Protein AF-A0A8S3JNA8-F1 (afdb_monomer)

Structure (mmCIF, N/CA/C/O backbone):
data_AF-A0A8S3JNA8-F1
#
_entry.id   AF-A0A8S3JNA8-F1
#
loop_
_atom_site.group_PDB
_atom_site.id
_atom_site.type_symbol
_atom_site.label_atom_id
_atom_site.label_alt_id
_atom_site.label_comp_id
_atom_site.label_asym_id
_atom_site.label_entity_id
_atom_site.label_seq_id
_atom_site.pdbx_PDB_ins_code
_atom_site.Cartn_x
_atom_site.Cartn_y
_atom_site.Cartn_z
_atom_site.occupancy
_atom_site.B_iso_or_equiv
_atom_site.auth_seq_id
_atom_site.auth_comp_id
_atom_site.auth_asym_id
_atom_site.auth_atom_id
_atom_site.pdbx_PDB_model_num
ATOM 1 N N . MET A 1 1 ? 36.539 6.829 3.561 1.00 44.22 1 MET A N 1
ATOM 2 C CA . MET A 1 1 ? 35.978 6.347 2.277 1.00 44.22 1 MET A CA 1
ATOM 3 C C . MET A 1 1 ? 34.934 5.287 2.593 1.00 44.22 1 MET A C 1
ATOM 5 O O . MET A 1 1 ? 35.273 4.362 3.312 1.00 44.22 1 MET A O 1
ATOM 9 N N . ARG A 1 2 ? 33.677 5.430 2.146 1.00 50.19 2 ARG A N 1
ATOM 10 C CA . ARG A 1 2 ? 32.682 4.350 2.294 1.00 50.19 2 ARG A CA 1
ATOM 11 C C . ARG A 1 2 ? 32.969 3.287 1.238 1.00 50.19 2 ARG A C 1
ATOM 13 O O . ARG A 1 2 ? 33.133 3.635 0.068 1.00 50.19 2 ARG A O 1
ATOM 20 N N . GLU A 1 3 ? 33.057 2.029 1.648 1.00 61.91 3 GLU A N 1
ATOM 21 C CA . GLU A 1 3 ? 33.184 0.910 0.718 1.00 61.91 3 GLU A CA 1
ATOM 22 C C . GLU A 1 3 ? 31.995 0.924 -0.247 1.00 61.91 3 GLU A C 1
ATOM 24 O O . GLU A 1 3 ? 30.834 1.018 0.157 1.00 61.91 3 GLU A O 1
ATOM 29 N N . LYS A 1 4 ? 32.287 0.911 -1.549 1.00 64.62 4 LYS A N 1
ATOM 30 C CA . LYS A 1 4 ? 31.243 0.830 -2.569 1.00 64.62 4 LYS A CA 1
ATOM 31 C C . LYS A 1 4 ? 30.645 -0.569 -2.496 1.00 64.62 4 LYS A C 1
ATOM 33 O O . LYS A 1 4 ? 31.383 -1.548 -2.575 1.00 64.62 4 LYS A O 1
ATOM 38 N N . CYS A 1 5 ? 29.323 -0.649 -2.372 1.00 65.75 5 CYS A N 1
ATOM 39 C CA . CYS A 1 5 ? 28.598 -1.910 -2.462 1.00 65.75 5 CYS A CA 1
ATOM 40 C C . CYS A 1 5 ? 28.955 -2.586 -3.795 1.00 65.75 5 CYS A C 1
ATOM 42 O O . CYS A 1 5 ? 28.656 -2.052 -4.867 1.00 65.75 5 CYS A O 1
ATOM 44 N N . LYS A 1 6 ? 29.658 -3.719 -3.730 1.00 63.38 6 LYS A N 1
ATOM 45 C CA . LYS A 1 6 ? 29.953 -4.546 -4.899 1.00 63.38 6 LYS A CA 1
ATOM 46 C C . LYS A 1 6 ? 28.715 -5.402 -5.155 1.00 63.38 6 LYS A C 1
ATOM 48 O O . LYS A 1 6 ? 28.406 -6.278 -4.356 1.00 63.38 6 LYS A O 1
ATOM 53 N N . LEU A 1 7 ? 27.978 -5.126 -6.232 1.00 67.31 7 LEU A N 1
ATOM 54 C CA . LEU A 1 7 ? 26.924 -6.036 -6.680 1.00 67.31 7 LEU A CA 1
ATOM 55 C C . LEU A 1 7 ? 27.594 -7.269 -7.290 1.00 67.31 7 LEU A C 1
ATOM 57 O O . LEU A 1 7 ? 28.091 -7.205 -8.409 1.00 67.31 7 LEU A O 1
ATOM 61 N N . GLU A 1 8 ? 27.599 -8.383 -6.561 1.00 67.88 8 GLU A N 1
ATOM 62 C CA . GLU A 1 8 ? 28.192 -9.645 -7.030 1.00 67.88 8 GLU A CA 1
ATOM 63 C C . GLU A 1 8 ? 27.417 -10.277 -8.196 1.00 67.88 8 GLU A C 1
ATOM 65 O O . GLU A 1 8 ? 27.964 -11.104 -8.911 1.00 67.88 8 GLU A O 1
ATOM 70 N N . ASN A 1 9 ? 26.159 -9.876 -8.419 1.00 74.69 9 ASN A N 1
ATOM 71 C CA . ASN A 1 9 ? 25.309 -10.408 -9.482 1.00 74.69 9 ASN A CA 1
ATOM 72 C C . ASN A 1 9 ? 24.369 -9.320 -10.027 1.00 74.69 9 ASN A C 1
ATOM 74 O O . ASN A 1 9 ? 23.238 -9.188 -9.539 1.00 74.69 9 ASN A O 1
ATOM 78 N N . PRO A 1 10 ? 24.802 -8.509 -11.008 1.00 82.00 10 PRO A N 1
ATOM 79 C CA . PRO A 1 10 ? 23.931 -7.513 -11.608 1.00 82.00 10 PRO A CA 1
ATOM 80 C C . PRO A 1 10 ? 22.770 -8.206 -12.331 1.00 82.00 10 PRO A C 1
ATOM 82 O O . PRO A 1 10 ? 22.938 -9.177 -13.065 1.00 82.00 10 PRO A O 1
ATOM 85 N N . ARG A 1 11 ? 21.555 -7.711 -12.099 1.00 85.94 11 ARG A N 1
ATOM 86 C CA . ARG A 1 11 ? 20.327 -8.214 -12.725 1.00 85.94 11 ARG A CA 1
ATOM 87 C C . ARG A 1 11 ? 19.627 -7.085 -13.455 1.00 85.94 11 ARG A C 1
ATOM 89 O O . ARG A 1 11 ? 19.684 -5.929 -13.033 1.00 85.94 11 ARG A O 1
ATOM 96 N N . CYS A 1 12 ? 18.935 -7.421 -14.534 1.00 85.19 12 CYS A N 1
ATOM 97 C CA . CYS A 1 12 ? 18.107 -6.463 -15.247 1.00 85.19 12 CYS A CA 1
ATOM 98 C C . CYS A 1 12 ? 16.995 -5.943 -14.338 1.00 85.19 12 CYS A C 1
ATOM 100 O O . CYS A 1 12 ? 16.264 -6.717 -13.731 1.00 85.19 12 CYS A O 1
ATOM 102 N N . ARG A 1 13 ? 16.822 -4.622 -14.270 1.00 83.38 13 ARG A N 1
ATOM 103 C CA . ARG A 1 13 ? 15.803 -4.000 -13.412 1.00 83.38 13 ARG A CA 1
ATOM 104 C C . ARG A 1 13 ? 14.365 -4.347 -13.821 1.00 83.38 13 ARG A C 1
ATOM 106 O O . ARG A 1 13 ? 13.467 -4.231 -12.995 1.00 83.38 13 ARG A O 1
ATOM 113 N N . ILE A 1 14 ? 14.159 -4.735 -15.080 1.00 85.00 14 ILE A N 1
ATOM 114 C CA . ILE A 1 14 ? 12.839 -5.022 -15.653 1.00 85.00 14 ILE A CA 1
ATOM 115 C C . ILE A 1 14 ? 12.537 -6.517 -15.549 1.00 85.00 14 ILE A C 1
ATOM 117 O O . ILE A 1 14 ? 11.592 -6.898 -14.870 1.00 85.00 14 ILE A O 1
ATOM 121 N N . CYS A 1 15 ? 13.361 -7.364 -16.174 1.00 86.25 15 CYS A N 1
ATOM 122 C CA . CYS A 1 15 ? 13.106 -8.806 -16.249 1.00 86.25 15 CYS A CA 1
ATOM 123 C C . CYS A 1 15 ? 13.832 -9.642 -15.188 1.00 86.25 15 CYS A C 1
ATOM 125 O O . CYS A 1 15 ? 13.621 -10.848 -15.121 1.00 86.25 15 CYS A O 1
ATOM 127 N N . LEU A 1 16 ? 14.696 -9.031 -14.369 1.00 87.31 16 LEU A N 1
ATOM 128 C CA . LEU A 1 16 ? 15.486 -9.676 -13.306 1.00 87.31 16 LEU A CA 1
ATOM 129 C C . LEU A 1 16 ? 16.451 -10.779 -13.754 1.00 87.31 16 LEU A C 1
ATOM 131 O O . LEU A 1 16 ? 17.097 -11.397 -12.906 1.00 87.31 16 LEU A O 1
ATOM 135 N N . ASN A 1 17 ? 16.616 -10.987 -15.059 1.00 86.44 17 ASN A N 1
ATOM 136 C CA . ASN A 1 17 ? 17.626 -11.892 -15.594 1.00 86.44 17 ASN A CA 1
ATOM 137 C C . ASN A 1 17 ? 19.034 -11.380 -15.258 1.00 86.44 17 ASN A C 1
ATOM 139 O O . ASN A 1 17 ? 19.276 -10.169 -15.236 1.00 86.44 17 ASN A O 1
ATOM 143 N N . SER A 1 18 ? 19.962 -12.301 -15.001 1.00 85.44 18 SER A N 1
ATOM 144 C CA . SER A 1 18 ? 21.367 -11.981 -14.743 1.00 85.44 18 SER A CA 1
ATOM 145 C C . SER A 1 18 ? 22.000 -11.302 -15.953 1.00 85.44 18 SER A C 1
ATOM 147 O O . SER A 1 18 ? 21.864 -11.771 -17.086 1.00 85.44 18 SER A O 1
ATOM 149 N N . ILE A 1 19 ? 22.696 -10.200 -15.700 1.00 83.88 19 ILE A N 1
ATOM 150 C CA . ILE A 1 19 ? 23.524 -9.511 -16.680 1.00 83.88 19 ILE A CA 1
ATOM 151 C C . ILE A 1 19 ? 24.943 -10.020 -16.459 1.00 83.88 19 ILE A C 1
ATOM 153 O O . ILE A 1 19 ? 25.470 -9.917 -15.358 1.00 83.88 19 ILE A O 1
ATOM 157 N N . ASN A 1 20 ? 25.550 -10.580 -17.497 1.00 79.88 20 ASN A N 1
ATOM 158 C CA . ASN A 1 20 ? 26.951 -10.978 -17.469 1.00 79.88 20 ASN A CA 1
ATOM 159 C C . ASN A 1 20 ? 27.738 -10.035 -18.374 1.00 79.88 20 ASN A C 1
ATOM 161 O O . ASN A 1 20 ? 27.303 -9.763 -19.490 1.00 79.88 20 ASN A O 1
ATOM 165 N N . ASP A 1 21 ? 28.936 -9.628 -17.961 1.00 72.25 21 ASP A N 1
ATOM 166 C CA . ASP A 1 21 ? 29.795 -8.730 -18.754 1.00 72.25 21 ASP A CA 1
ATOM 167 C C . ASP A 1 21 ? 30.211 -9.322 -20.116 1.00 72.25 21 ASP A C 1
ATOM 169 O O . ASP A 1 21 ? 30.669 -8.612 -21.006 1.00 72.25 21 ASP A O 1
ATOM 173 N N . ARG A 1 22 ? 30.045 -10.640 -20.296 1.00 73.81 22 ARG A N 1
ATOM 174 C CA . ARG A 1 22 ? 30.406 -11.370 -21.521 1.00 73.81 22 ARG A CA 1
ATOM 175 C C . ARG A 1 22 ? 29.328 -11.357 -22.607 1.00 73.81 22 ARG A C 1
ATOM 177 O O . ARG A 1 22 ? 29.640 -11.702 -23.742 1.00 73.81 22 ARG A O 1
ATOM 184 N N . GLN A 1 23 ? 28.077 -11.028 -22.284 1.00 73.00 23 GLN A N 1
ATOM 185 C CA . GLN A 1 23 ? 26.966 -11.068 -23.241 1.00 73.00 23 GLN A CA 1
ATOM 186 C C . GLN A 1 23 ? 26.070 -9.844 -23.078 1.00 73.00 23 GLN A C 1
ATOM 188 O O . GLN A 1 23 ? 25.608 -9.537 -21.981 1.00 73.00 23 GLN A O 1
ATOM 193 N N . SER A 1 24 ? 25.784 -9.165 -24.190 1.00 77.94 24 SER A N 1
ATOM 194 C CA . SER A 1 24 ? 24.818 -8.070 -24.214 1.00 77.94 24 SER A CA 1
ATOM 195 C C . SER A 1 24 ? 23.452 -8.583 -23.761 1.00 77.94 24 SER A C 1
ATOM 197 O O . SER A 1 24 ? 22.879 -9.491 -24.361 1.00 77.94 24 SER A O 1
ATOM 199 N N . HIS A 1 25 ? 22.928 -8.007 -22.682 1.00 83.50 25 HIS A N 1
ATOM 200 C CA . HIS A 1 25 ? 21.621 -8.375 -22.162 1.00 83.50 25 HIS A CA 1
ATOM 201 C C . HIS A 1 25 ? 20.508 -7.853 -23.084 1.00 83.50 25 HIS A C 1
ATOM 203 O O . HIS A 1 25 ? 20.272 -6.647 -23.153 1.00 83.50 25 HIS A O 1
ATOM 209 N N . ALA A 1 26 ? 19.793 -8.760 -23.752 1.00 86.75 26 ALA A N 1
ATOM 210 C CA . ALA A 1 26 ? 18.534 -8.450 -24.422 1.00 86.75 26 ALA A CA 1
ATOM 211 C C . ALA A 1 26 ? 17.379 -8.574 -23.414 1.00 86.75 26 ALA A C 1
ATOM 213 O O . ALA A 1 26 ? 17.049 -9.669 -22.956 1.00 86.75 26 ALA A O 1
ATOM 214 N N . CYS A 1 27 ? 16.782 -7.442 -23.037 1.00 85.38 27 CYS A N 1
ATOM 215 C CA . CYS A 1 27 ? 15.655 -7.423 -22.110 1.00 85.38 27 CYS A CA 1
ATOM 216 C C . CYS A 1 27 ? 14.400 -7.979 -22.793 1.00 85.38 27 CYS A C 1
ATOM 218 O O . CYS A 1 27 ? 13.998 -7.489 -23.843 1.00 85.38 27 CYS A O 1
ATOM 220 N N . SER A 1 28 ? 13.742 -8.954 -22.164 1.00 84.44 28 SER A N 1
ATOM 221 C CA . SER A 1 28 ? 12.461 -9.495 -22.641 1.00 84.44 28 SER A CA 1
ATOM 222 C C . SER A 1 28 ? 11.284 -8.530 -22.465 1.00 84.44 28 SER A C 1
ATOM 224 O O . SER A 1 28 ? 10.183 -8.841 -22.895 1.00 84.44 28 SER A O 1
ATOM 226 N N . ASN A 1 29 ? 11.490 -7.394 -21.786 1.00 86.00 29 ASN A N 1
ATOM 227 C CA . ASN A 1 29 ? 10.469 -6.421 -21.371 1.00 86.00 29 ASN A CA 1
ATOM 228 C C . ASN A 1 29 ? 9.325 -6.988 -20.511 1.00 86.00 29 ASN A C 1
ATOM 230 O O . ASN A 1 29 ? 8.423 -6.247 -20.129 1.00 86.00 29 ASN A O 1
ATOM 234 N N . ASN A 1 30 ? 9.409 -8.256 -20.110 1.00 88.06 30 ASN A N 1
ATOM 235 C CA . ASN A 1 30 ? 8.507 -8.854 -19.136 1.00 88.06 30 ASN A CA 1
ATOM 236 C C . ASN A 1 30 ? 8.901 -8.368 -17.742 1.00 88.06 30 ASN A C 1
ATOM 238 O O . ASN A 1 30 ? 9.973 -8.708 -17.237 1.00 88.06 30 ASN A O 1
ATOM 242 N N . ILE A 1 31 ? 8.050 -7.536 -17.145 1.00 87.88 31 ILE A N 1
ATOM 243 C CA . ILE A 1 31 ? 8.273 -6.973 -15.815 1.00 87.88 31 ILE A CA 1
ATOM 244 C C . ILE A 1 31 ? 8.183 -8.091 -14.782 1.00 87.88 31 ILE A C 1
ATOM 246 O O . ILE A 1 31 ? 7.175 -8.790 -14.710 1.00 87.88 31 ILE A O 1
ATOM 250 N N . ARG A 1 32 ? 9.212 -8.209 -13.942 1.00 89.38 32 ARG A N 1
ATOM 251 C CA . ARG A 1 32 ? 9.228 -9.141 -12.816 1.00 89.38 32 ARG A CA 1
ATOM 252 C C . ARG A 1 32 ? 9.513 -8.427 -11.504 1.00 89.38 32 ARG A C 1
ATOM 254 O O . ARG A 1 32 ? 10.303 -7.484 -11.434 1.00 89.38 32 ARG A O 1
ATOM 261 N N . CYS A 1 33 ? 8.885 -8.906 -10.441 1.00 88.50 33 CYS A N 1
ATOM 262 C CA . CYS A 1 33 ? 9.032 -8.353 -9.107 1.00 88.50 33 CYS A CA 1
ATOM 263 C C . CYS A 1 33 ? 10.343 -8.789 -8.456 1.00 88.50 33 CYS A C 1
ATOM 265 O O . CYS A 1 33 ? 10.616 -9.978 -8.318 1.00 88.50 33 CYS A O 1
ATOM 267 N N . ALA A 1 34 ? 11.138 -7.835 -7.980 1.00 87.00 34 ALA A N 1
ATOM 268 C CA . ALA A 1 34 ? 12.426 -8.108 -7.348 1.00 87.00 34 ALA A CA 1
ATOM 269 C C . ALA A 1 34 ? 12.305 -8.859 -6.011 1.00 87.00 34 ALA A C 1
ATOM 271 O O . ALA A 1 34 ? 13.264 -9.514 -5.610 1.00 87.00 34 ALA A O 1
ATOM 272 N N . GLN A 1 35 ? 11.157 -8.776 -5.320 1.00 86.38 35 GLN A N 1
ATOM 273 C CA . GLN A 1 35 ? 10.961 -9.458 -4.033 1.00 86.38 35 GLN A CA 1
ATOM 274 C C . GLN A 1 35 ? 10.401 -10.881 -4.172 1.00 86.38 35 GLN A C 1
ATOM 276 O O . GLN A 1 35 ? 10.787 -11.755 -3.396 1.00 86.38 35 GLN A O 1
ATOM 281 N N . CYS A 1 36 ? 9.477 -11.118 -5.112 1.00 87.06 36 CYS A N 1
ATOM 282 C CA . CYS A 1 36 ? 8.787 -12.410 -5.249 1.00 87.06 36 CYS A CA 1
ATOM 283 C C . CYS A 1 36 ? 8.997 -13.112 -6.602 1.00 87.06 36 CYS A C 1
ATOM 285 O O . CYS A 1 36 ? 8.626 -14.271 -6.738 1.00 87.06 36 CYS A O 1
ATOM 287 N N . GLY A 1 37 ? 9.581 -12.445 -7.602 1.00 86.19 37 GLY A N 1
ATOM 288 C CA . GLY A 1 37 ? 9.803 -12.995 -8.944 1.00 86.19 37 GLY A CA 1
ATOM 289 C C . GLY A 1 37 ? 8.556 -13.095 -9.832 1.00 86.19 37 GLY A C 1
ATOM 290 O O . GLY A 1 37 ? 8.678 -13.573 -10.963 1.00 86.19 37 GLY A O 1
ATOM 291 N N . GLY A 1 38 ? 7.388 -12.662 -9.344 1.00 87.62 38 GLY A N 1
ATOM 292 C CA . GLY A 1 38 ? 6.117 -12.687 -10.076 1.00 87.62 38 GLY A CA 1
ATOM 293 C C . GLY A 1 38 ? 6.014 -11.624 -11.171 1.00 87.62 38 GLY A C 1
ATOM 294 O O . GLY A 1 38 ? 6.798 -10.673 -11.194 1.00 87.62 38 GLY A O 1
ATOM 295 N N . ASP A 1 39 ? 5.022 -11.774 -12.049 1.00 89.56 39 ASP A N 1
ATOM 296 C CA . ASP A 1 39 ? 4.809 -10.939 -13.242 1.00 89.56 39 ASP A CA 1
ATOM 297 C C . ASP A 1 39 ? 4.085 -9.625 -12.911 1.00 89.56 39 ASP A C 1
ATOM 299 O O . ASP A 1 39 ? 3.000 -9.310 -13.399 1.00 89.56 39 ASP A O 1
ATOM 303 N N . HIS A 1 40 ? 4.675 -8.850 -12.007 1.00 88.19 40 HIS A N 1
ATOM 304 C CA . HIS A 1 40 ? 4.201 -7.522 -11.645 1.00 88.19 40 HIS A CA 1
ATOM 305 C C . HIS A 1 40 ? 5.366 -6.635 -11.206 1.00 88.19 40 HIS A C 1
ATOM 307 O O . HIS A 1 40 ? 6.455 -7.093 -10.859 1.00 88.19 40 HIS A O 1
ATOM 313 N N . HIS A 1 41 ? 5.130 -5.326 -11.159 1.00 85.44 41 HIS A N 1
ATOM 314 C CA . HIS A 1 41 ? 6.132 -4.374 -10.691 1.00 85.44 41 HIS A CA 1
ATOM 315 C C . HIS A 1 41 ? 6.492 -4.606 -9.206 1.00 85.44 41 HIS A C 1
ATOM 317 O O . HIS A 1 41 ? 5.627 -4.929 -8.389 1.00 85.44 41 HIS A O 1
ATOM 323 N N . SER A 1 42 ? 7.753 -4.375 -8.824 1.00 82.38 42 SER A N 1
ATOM 324 C CA . SER A 1 42 ? 8.278 -4.561 -7.450 1.00 82.38 42 SER A CA 1
ATOM 325 C C . SER A 1 42 ? 7.667 -3.641 -6.386 1.00 82.38 42 SER A C 1
ATOM 327 O O . SER A 1 42 ? 7.948 -3.773 -5.201 1.00 82.38 42 SER A O 1
ATOM 329 N N . LEU A 1 43 ? 6.865 -2.664 -6.801 1.00 81.44 43 LEU A N 1
ATOM 330 C CA . LEU A 1 43 ? 6.128 -1.764 -5.906 1.00 81.44 43 LEU A CA 1
ATOM 331 C C . LEU A 1 43 ? 4.609 -1.952 -6.013 1.00 81.44 43 LEU A C 1
ATOM 333 O O . LEU A 1 43 ? 3.859 -1.179 -5.415 1.00 81.44 43 LEU A O 1
ATOM 337 N N . SER A 1 44 ? 4.170 -2.944 -6.794 1.00 85.56 44 SER A N 1
ATOM 338 C CA . SER A 1 44 ? 2.759 -3.250 -7.000 1.00 85.56 44 SER A CA 1
ATOM 339 C C . SER A 1 44 ? 2.106 -3.729 -5.706 1.00 85.56 44 SER A C 1
ATOM 341 O O . SER A 1 44 ? 2.708 -4.481 -4.939 1.00 85.56 44 SER A O 1
ATOM 343 N N . ASN A 1 45 ? 0.843 -3.350 -5.515 1.00 83.69 45 ASN A N 1
ATOM 344 C CA . ASN A 1 45 ? -0.005 -3.865 -4.437 1.00 83.69 45 ASN A CA 1
ATOM 345 C C . ASN A 1 45 ? -0.422 -5.328 -4.665 1.00 83.69 45 ASN A C 1
ATOM 347 O O . ASN A 1 45 ? -0.973 -5.946 -3.766 1.00 83.69 45 ASN A O 1
ATOM 351 N N . LEU A 1 46 ? -0.146 -5.881 -5.852 1.00 83.94 46 LEU A N 1
ATOM 352 C CA . LEU A 1 46 ? -0.334 -7.301 -6.159 1.00 83.94 46 LEU A CA 1
ATOM 353 C C . LEU A 1 46 ? 0.776 -8.182 -5.560 1.00 83.94 46 LEU A C 1
ATOM 355 O O . LEU A 1 46 ? 0.635 -9.397 -5.505 1.00 83.94 46 LEU A O 1
ATOM 359 N N . CYS A 1 47 ? 1.889 -7.583 -5.120 1.00 88.81 47 CYS A N 1
ATOM 360 C CA . CYS A 1 47 ? 2.977 -8.315 -4.486 1.00 88.81 47 CYS A CA 1
ATOM 361 C C . CYS A 1 47 ? 2.662 -8.567 -3.012 1.00 88.81 47 CYS A C 1
ATOM 363 O O . CYS A 1 47 ? 2.804 -7.656 -2.192 1.00 88.81 47 CYS A O 1
ATOM 365 N N . GLU A 1 48 ? 2.331 -9.803 -2.654 1.00 89.00 48 GLU A N 1
ATOM 366 C CA . GLU A 1 48 ? 2.057 -10.186 -1.263 1.00 89.00 48 GLU A CA 1
ATOM 367 C C . GLU A 1 48 ? 3.209 -9.806 -0.317 1.00 89.00 48 GLU A C 1
ATOM 369 O O . GLU A 1 48 ? 2.979 -9.189 0.719 1.00 89.00 48 GLU A O 1
ATOM 374 N N . LYS A 1 49 ? 4.468 -10.014 -0.737 1.00 87.69 49 LYS A N 1
ATOM 375 C CA . LYS A 1 49 ? 5.646 -9.618 0.057 1.00 87.69 49 LYS A CA 1
ATOM 376 C C . LYS A 1 49 ? 5.741 -8.113 0.311 1.00 87.69 49 LYS A C 1
ATOM 378 O O . LYS A 1 49 ? 6.218 -7.696 1.362 1.00 87.69 49 LYS A O 1
ATOM 383 N N . VAL A 1 50 ? 5.326 -7.277 -0.644 1.00 86.38 50 VAL A N 1
ATOM 384 C CA . VAL A 1 50 ? 5.328 -5.811 -0.466 1.00 86.38 50 VAL A CA 1
ATOM 385 C C . VAL A 1 50 ? 4.200 -5.391 0.457 1.00 86.38 50 VAL A C 1
ATOM 387 O O . VAL A 1 50 ? 4.399 -4.507 1.288 1.00 86.38 50 VAL A O 1
ATOM 390 N N . VAL A 1 51 ? 3.026 -6.003 0.306 1.00 87.94 51 VAL A N 1
ATOM 391 C CA . VAL A 1 51 ? 1.870 -5.744 1.168 1.00 87.94 51 VAL A CA 1
ATOM 392 C C . VAL A 1 51 ? 2.211 -6.099 2.612 1.00 87.94 51 VAL A C 1
ATOM 394 O O . VAL A 1 51 ? 2.044 -5.262 3.501 1.00 87.94 51 VAL A O 1
ATOM 397 N N . GLU A 1 52 ? 2.780 -7.283 2.831 1.00 90.38 52 GLU A N 1
ATOM 398 C CA . GLU A 1 52 ? 3.227 -7.738 4.143 1.00 90.38 52 GLU A CA 1
ATOM 399 C C . GLU A 1 52 ? 4.280 -6.791 4.732 1.00 90.38 52 GLU A C 1
ATOM 401 O O . GLU A 1 52 ? 4.104 -6.282 5.840 1.00 90.38 52 GLU A O 1
ATOM 406 N N . TYR A 1 53 ? 5.329 -6.469 3.967 1.00 89.38 53 TYR A N 1
ATOM 407 C CA . TYR A 1 53 ? 6.377 -5.551 4.414 1.00 89.38 53 TYR A CA 1
ATOM 408 C C . TYR A 1 53 ? 5.822 -4.173 4.801 1.00 89.38 53 TYR A C 1
ATOM 410 O O . TYR A 1 53 ? 6.193 -3.619 5.835 1.00 89.38 53 TYR A O 1
ATOM 418 N N . ARG A 1 54 ? 4.900 -3.614 4.006 1.00 89.19 54 ARG A N 1
ATOM 419 C CA . ARG A 1 54 ? 4.258 -2.325 4.314 1.00 89.19 54 ARG A CA 1
ATOM 420 C C . ARG A 1 54 ? 3.415 -2.397 5.583 1.00 89.19 54 ARG A C 1
ATOM 422 O O . ARG A 1 54 ? 3.435 -1.447 6.363 1.00 89.19 54 ARG A O 1
ATOM 429 N N . SER A 1 55 ? 2.702 -3.501 5.793 1.00 91.44 55 SER A N 1
ATOM 430 C CA . SER A 1 55 ? 1.914 -3.725 7.007 1.00 91.44 55 SER A CA 1
ATOM 431 C C . SER A 1 55 ? 2.808 -3.793 8.248 1.00 91.44 55 SER A C 1
ATOM 433 O O . SER A 1 55 ? 2.580 -3.071 9.219 1.00 91.44 55 SER A O 1
ATOM 435 N N . GLN A 1 56 ? 3.884 -4.582 8.186 1.00 92.62 56 GLN A N 1
ATOM 436 C CA . GLN A 1 56 ? 4.853 -4.699 9.278 1.00 92.62 56 GLN A CA 1
ATOM 437 C C . GLN A 1 56 ? 5.537 -3.360 9.573 1.00 92.62 56 GLN A C 1
ATOM 439 O O . GLN A 1 56 ? 5.630 -2.954 10.731 1.00 92.62 56 GLN A O 1
ATOM 444 N N . LEU A 1 57 ? 5.963 -2.634 8.535 1.00 91.44 57 LEU A N 1
ATOM 445 C CA . LEU A 1 57 ? 6.567 -1.313 8.691 1.00 91.44 57 LEU A CA 1
ATOM 446 C C . LEU A 1 57 ? 5.595 -0.337 9.359 1.00 91.44 57 LEU A C 1
ATOM 448 O O . LEU A 1 57 ? 5.982 0.382 10.277 1.00 91.44 57 LEU A O 1
ATOM 452 N N . LYS A 1 58 ? 4.327 -0.335 8.936 1.00 92.38 58 LYS A N 1
ATOM 453 C CA . LYS A 1 58 ? 3.291 0.495 9.553 1.00 92.38 58 LYS A CA 1
ATOM 454 C C . LYS A 1 58 ? 3.135 0.171 11.038 1.00 92.38 58 LYS A C 1
ATOM 456 O O . LYS A 1 58 ? 3.171 1.086 11.853 1.00 92.38 58 LYS A O 1
ATOM 461 N N . GLN A 1 59 ? 3.037 -1.108 11.392 1.00 93.38 59 GLN A N 1
ATOM 462 C CA . GLN A 1 59 ? 2.923 -1.535 12.786 1.00 93.38 59 GLN A CA 1
ATOM 463 C C . GLN A 1 59 ? 4.143 -1.116 13.619 1.00 93.38 59 GLN A C 1
ATOM 465 O O . GLN A 1 59 ? 3.993 -0.646 14.745 1.00 93.38 59 GLN A O 1
ATOM 470 N N . GLN A 1 60 ? 5.354 -1.239 13.070 1.00 91.25 60 GLN A N 1
ATOM 471 C CA . GLN A 1 60 ? 6.579 -0.805 13.745 1.00 91.25 60 GLN A CA 1
ATOM 472 C C . GLN A 1 60 ? 6.614 0.709 13.965 1.00 91.25 60 GLN A C 1
ATOM 474 O O . GLN A 1 60 ? 6.999 1.154 15.045 1.00 91.25 60 GLN A O 1
ATOM 479 N N . VAL A 1 61 ? 6.194 1.495 12.971 1.00 91.25 61 VAL A N 1
ATOM 480 C CA . VAL A 1 61 ? 6.107 2.956 13.084 1.00 91.25 61 VAL A CA 1
ATOM 481 C C . VAL A 1 61 ? 5.061 3.355 14.122 1.00 91.25 61 VAL A C 1
ATOM 483 O O . VAL A 1 61 ? 5.362 4.167 14.994 1.00 91.25 61 VAL A O 1
ATOM 486 N N . ASP A 1 62 ? 3.870 2.760 14.077 1.00 89.44 62 ASP A N 1
ATOM 487 C CA . ASP A 1 62 ? 2.787 3.058 15.019 1.00 89.44 62 ASP A CA 1
ATOM 488 C C . ASP A 1 62 ? 3.204 2.695 16.461 1.00 89.44 62 ASP A C 1
ATOM 490 O O . ASP A 1 62 ? 3.040 3.499 17.380 1.00 89.44 62 ASP A O 1
ATOM 494 N N . ASN A 1 63 ? 3.869 1.550 16.657 1.00 90.00 63 ASN A N 1
ATOM 495 C CA . ASN A 1 63 ? 4.441 1.162 17.951 1.00 90.00 63 ASN A CA 1
ATOM 496 C C . ASN A 1 63 ? 5.556 2.112 18.412 1.00 90.00 63 ASN A C 1
ATOM 498 O O . ASN A 1 63 ? 5.649 2.445 19.594 1.00 90.00 63 ASN A O 1
ATOM 502 N N . ALA A 1 64 ? 6.425 2.555 17.506 1.00 88.88 64 ALA A N 1
ATOM 503 C CA . ALA A 1 64 ? 7.496 3.491 17.830 1.00 88.88 64 ALA A CA 1
ATOM 504 C C . ALA A 1 64 ? 6.959 4.884 18.201 1.00 88.88 64 ALA A C 1
ATOM 506 O O . ALA A 1 64 ? 7.537 5.537 19.069 1.00 88.88 64 ALA A O 1
ATOM 507 N N . LEU A 1 65 ? 5.844 5.315 17.604 1.00 89.06 65 LEU A N 1
ATOM 508 C CA . LEU A 1 65 ? 5.128 6.528 18.005 1.00 89.06 65 LEU A CA 1
ATOM 509 C C . LEU A 1 65 ? 4.474 6.357 19.384 1.00 89.06 65 LEU A C 1
ATOM 511 O O . LEU A 1 65 ? 4.644 7.216 20.244 1.00 89.06 65 LEU A O 1
ATOM 515 N N . ALA A 1 66 ? 3.792 5.231 19.625 1.00 87.50 66 ALA A N 1
ATOM 516 C CA . ALA A 1 66 ? 3.137 4.946 20.9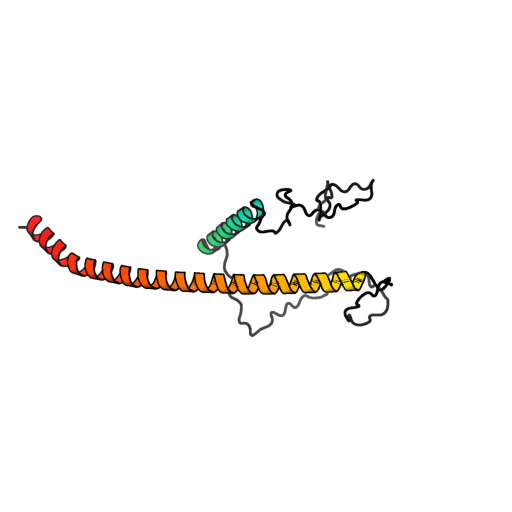06 1.00 87.50 66 ALA A CA 1
ATOM 517 C C . ALA A 1 66 ? 4.130 4.817 22.075 1.00 87.50 66 ALA A C 1
ATOM 519 O O . ALA A 1 66 ? 3.845 5.239 23.191 1.00 87.50 66 ALA A O 1
ATOM 520 N N . THR A 1 67 ? 5.316 4.262 21.819 1.00 86.94 67 THR A N 1
ATOM 521 C CA . THR A 1 67 ? 6.389 4.106 22.819 1.00 86.94 67 THR A CA 1
ATOM 522 C C . THR A 1 67 ? 7.264 5.349 22.973 1.00 86.94 67 THR A C 1
ATOM 524 O O . THR A 1 67 ? 8.222 5.326 23.743 1.00 86.94 67 THR A O 1
ATOM 527 N N . GLY A 1 68 ? 6.987 6.422 22.223 1.00 80.50 68 GLY A N 1
ATOM 528 C CA . GLY A 1 68 ? 7.778 7.651 22.254 1.00 80.50 68 GLY A CA 1
ATOM 529 C C . GLY A 1 68 ? 9.193 7.512 21.678 1.00 80.50 68 GLY A C 1
ATOM 530 O O . GLY A 1 68 ? 9.993 8.429 21.817 1.00 80.50 68 GLY A O 1
ATOM 531 N N . LYS A 1 69 ? 9.531 6.401 21.011 1.00 82.62 69 LYS A N 1
ATOM 532 C CA . LYS A 1 69 ? 10.822 6.246 20.310 1.00 82.62 69 LYS A CA 1
ATOM 533 C C . LYS A 1 69 ? 10.907 7.110 19.055 1.00 82.62 69 LYS A C 1
ATOM 535 O O . LYS A 1 69 ? 11.989 7.550 18.680 1.00 82.62 69 LYS A O 1
ATOM 540 N N . LEU A 1 70 ? 9.772 7.319 18.391 1.00 79.94 70 LEU A N 1
ATOM 541 C CA . LEU A 1 70 ? 9.616 8.274 17.304 1.00 79.94 70 LEU A CA 1
ATOM 542 C C . LEU A 1 70 ? 8.740 9.421 17.790 1.00 79.94 70 LEU A C 1
ATOM 544 O O . LEU A 1 70 ? 7.719 9.214 18.442 1.00 79.94 70 LEU A O 1
ATOM 548 N N . HIS A 1 71 ? 9.132 10.642 17.458 1.00 77.25 71 HIS A N 1
ATOM 549 C CA . HIS A 1 71 ? 8.305 11.822 17.653 1.00 77.25 71 HIS A CA 1
ATOM 550 C C . HIS A 1 71 ? 7.914 12.343 16.281 1.00 77.25 71 HIS A C 1
ATOM 552 O O . HIS A 1 71 ? 8.749 12.444 15.378 1.00 77.25 71 HIS A O 1
ATOM 558 N N . ARG A 1 72 ? 6.628 12.655 16.106 1.00 71.06 72 ARG A N 1
ATOM 559 C CA . ARG A 1 72 ? 6.207 13.416 14.935 1.00 71.06 72 ARG A CA 1
ATOM 560 C C . ARG A 1 72 ? 6.859 14.782 15.056 1.00 71.06 72 ARG A C 1
ATOM 562 O O . ARG A 1 72 ? 6.583 15.510 16.001 1.00 71.06 72 ARG A O 1
ATOM 569 N N . VAL A 1 73 ? 7.722 15.112 14.104 1.00 75.38 73 VAL A N 1
ATOM 570 C CA . VAL A 1 73 ? 8.136 16.497 13.913 1.00 75.38 73 VAL A CA 1
ATOM 571 C C . VAL A 1 73 ? 6.861 17.235 13.536 1.00 75.38 73 VAL A C 1
ATOM 573 O O . VAL A 1 73 ? 6.306 16.995 12.460 1.00 75.38 73 VAL A O 1
ATOM 576 N N . GLU A 1 74 ? 6.333 18.046 14.452 1.00 65.62 74 GLU A N 1
ATOM 577 C CA . GLU A 1 74 ? 5.258 18.953 14.085 1.00 65.62 74 GLU A CA 1
ATOM 578 C C . GLU A 1 74 ? 5.759 19.793 12.914 1.00 65.62 74 GLU A C 1
ATOM 580 O O . GLU A 1 74 ? 6.911 20.243 12.942 1.00 65.62 74 GLU A O 1
ATOM 585 N N . PRO A 1 75 ? 4.955 19.964 11.852 1.00 61.62 75 PRO A N 1
ATOM 586 C CA . PRO A 1 75 ? 5.340 20.847 10.772 1.00 61.62 75 PRO A CA 1
ATOM 587 C C . PRO A 1 75 ? 5.565 22.226 11.387 1.00 61.62 75 PRO A C 1
ATOM 589 O O . PRO A 1 75 ? 4.605 22.905 11.751 1.00 61.62 75 PRO A O 1
ATOM 592 N N . GLN A 1 76 ? 6.836 22.615 11.539 1.00 57.59 76 GLN A N 1
ATOM 593 C CA . GLN A 1 76 ? 7.186 23.967 11.933 1.00 57.59 76 GLN A CA 1
ATOM 594 C C . GLN A 1 76 ? 6.432 24.895 10.991 1.00 57.59 76 GLN A C 1
ATOM 596 O O . GLN A 1 76 ? 6.465 24.716 9.773 1.00 57.59 76 GLN A O 1
ATOM 601 N N . ASN A 1 77 ? 5.669 25.790 11.612 1.00 50.03 77 ASN A N 1
ATOM 602 C CA . ASN A 1 77 ? 4.886 26.868 11.037 1.00 50.03 77 ASN A CA 1
ATOM 603 C C . ASN A 1 77 ? 5.197 27.101 9.544 1.00 50.03 77 ASN A C 1
ATOM 605 O O . ASN A 1 77 ? 6.303 27.523 9.204 1.00 50.03 77 ASN A O 1
ATOM 609 N N . ARG A 1 78 ? 4.223 26.841 8.655 1.00 54.69 78 ARG A N 1
ATOM 610 C CA . ARG A 1 78 ? 4.322 26.939 7.176 1.00 54.69 78 ARG A CA 1
ATOM 611 C C . ARG A 1 78 ? 4.756 28.321 6.639 1.00 54.69 78 ARG A C 1
ATOM 613 O O . ARG A 1 78 ? 4.777 28.522 5.430 1.00 54.69 78 ARG A O 1
ATOM 620 N N . ASN A 1 79 ? 5.107 29.257 7.516 1.00 55.84 79 ASN A N 1
ATOM 621 C CA . ASN A 1 79 ? 5.452 30.637 7.209 1.00 55.84 79 ASN A CA 1
ATOM 622 C C . ASN A 1 79 ? 6.960 30.920 7.174 1.00 55.84 79 ASN A C 1
ATOM 624 O O . ASN A 1 79 ? 7.339 32.041 6.841 1.00 55.84 79 ASN A O 1
ATOM 628 N N . HIS A 1 80 ? 7.827 29.940 7.451 1.00 51.06 80 HIS A N 1
ATOM 629 C CA . HIS A 1 80 ? 9.263 30.109 7.233 1.00 51.06 80 HIS A CA 1
ATOM 630 C C . HIS A 1 80 ? 9.819 29.002 6.334 1.00 51.06 80 HIS A C 1
ATOM 632 O O . HIS A 1 80 ? 9.788 27.833 6.721 1.00 51.06 80 HIS A O 1
ATOM 638 N N . PRO A 1 81 ? 10.341 29.327 5.134 1.00 52.38 81 PRO A N 1
ATOM 639 C CA . PRO A 1 81 ? 11.177 28.379 4.419 1.00 52.38 81 PRO A CA 1
ATOM 640 C C . PRO A 1 81 ? 12.371 28.060 5.319 1.00 52.38 81 PRO A C 1
ATOM 642 O O . PRO A 1 81 ? 13.102 28.962 5.724 1.00 52.38 81 PRO A O 1
ATOM 645 N N . VAL A 1 82 ? 12.550 26.782 5.656 1.00 52.00 82 VAL A N 1
ATOM 646 C CA . VAL A 1 82 ? 13.761 26.307 6.326 1.00 52.00 82 VAL A CA 1
ATOM 647 C C . VAL A 1 82 ? 14.927 26.621 5.392 1.00 52.00 82 VAL A C 1
ATOM 649 O O . VAL A 1 82 ? 15.128 25.949 4.379 1.00 52.00 82 VAL A O 1
ATOM 652 N N . GLN A 1 83 ? 15.657 27.696 5.683 1.00 48.56 83 GLN A N 1
ATOM 653 C CA . GLN A 1 83 ? 16.876 28.030 4.966 1.00 48.56 83 GLN A CA 1
ATOM 654 C C . GLN A 1 83 ? 17.967 27.078 5.445 1.00 48.56 83 GLN A C 1
ATOM 656 O O . GLN A 1 83 ? 18.622 27.308 6.457 1.00 48.56 83 GLN A O 1
ATOM 661 N N . PHE A 1 84 ? 18.158 25.984 4.714 1.00 51.41 84 PHE A N 1
ATOM 662 C CA . PHE A 1 84 ? 19.390 25.216 4.803 1.00 51.41 84 PHE A CA 1
ATOM 663 C C . PHE A 1 84 ? 20.495 26.038 4.132 1.00 51.41 84 PHE A C 1
ATOM 665 O O . PHE A 1 84 ? 20.699 25.952 2.922 1.00 51.41 84 PHE A O 1
ATOM 672 N N . THR A 1 85 ? 21.201 26.870 4.897 1.00 56.69 85 THR A N 1
ATOM 673 C CA . THR A 1 85 ? 22.483 27.425 4.453 1.00 56.69 85 THR A CA 1
ATOM 674 C C . THR A 1 85 ? 23.528 26.322 4.576 1.00 56.69 85 THR A C 1
ATOM 676 O O . THR A 1 85 ? 24.154 26.170 5.621 1.00 56.69 85 THR A O 1
ATOM 679 N N . MET A 1 86 ? 23.669 25.497 3.539 1.00 51.84 86 MET A N 1
ATOM 680 C CA . MET A 1 86 ? 24.841 24.631 3.413 1.00 51.84 86 MET A CA 1
ATOM 681 C C . MET A 1 86 ? 25.974 25.446 2.797 1.00 51.84 86 MET A C 1
ATOM 683 O O . MET A 1 86 ? 25.812 26.035 1.726 1.00 51.84 86 MET A O 1
ATOM 687 N N . ASP A 1 87 ? 27.111 25.497 3.485 1.00 55.69 87 ASP A N 1
ATOM 688 C CA . ASP A 1 87 ? 28.301 26.187 3.008 1.00 55.69 87 ASP A CA 1
ATOM 689 C C . ASP A 1 87 ? 28.891 25.396 1.828 1.00 55.69 87 ASP A C 1
A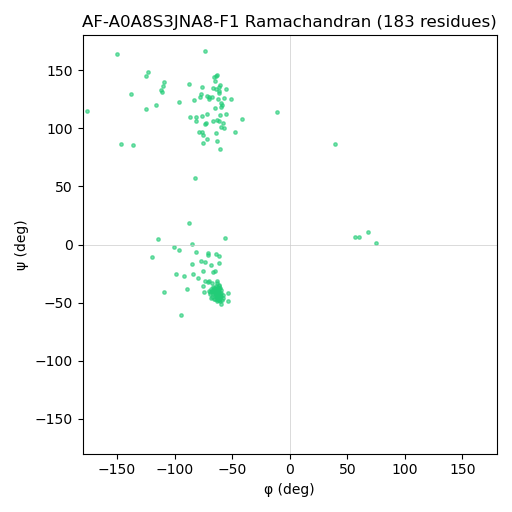TOM 691 O O . ASP A 1 87 ? 29.174 24.200 1.932 1.00 55.69 87 ASP A O 1
ATOM 695 N N . ALA A 1 88 ? 29.089 26.047 0.679 1.00 59.31 88 ALA A N 1
ATOM 696 C CA . ALA A 1 88 ? 29.510 25.388 -0.567 1.00 59.31 88 ALA A CA 1
ATOM 697 C C . ALA A 1 88 ? 30.882 24.682 -0.473 1.00 59.31 88 ALA A C 1
ATOM 699 O O . ALA A 1 88 ? 31.263 23.936 -1.374 1.00 59.31 88 ALA A O 1
ATOM 700 N N . LYS A 1 89 ? 31.624 24.905 0.620 1.00 61.78 89 LYS A N 1
ATOM 701 C CA . LYS A 1 89 ? 32.914 24.270 0.922 1.00 61.78 89 LYS A CA 1
ATOM 702 C C . LYS A 1 89 ? 32.800 22.806 1.354 1.00 61.78 89 LYS A C 1
ATOM 704 O O . LYS A 1 89 ? 33.814 22.113 1.350 1.00 61.78 89 LYS A O 1
ATOM 709 N N . GLU A 1 90 ? 31.611 22.325 1.715 1.00 62.03 90 GLU A N 1
ATOM 710 C CA . GLU A 1 90 ? 31.416 20.940 2.174 1.00 62.03 90 GLU A CA 1
ATOM 711 C C . GLU A 1 90 ? 31.301 19.917 1.030 1.00 62.03 90 GLU A C 1
ATOM 713 O O . GLU A 1 90 ? 31.305 18.709 1.276 1.00 62.03 90 GLU A O 1
ATOM 718 N N . PHE A 1 91 ? 31.252 20.371 -0.228 1.00 58.84 91 PHE A N 1
ATOM 719 C CA . PHE A 1 91 ? 31.182 19.495 -1.396 1.00 58.84 91 PHE A CA 1
ATOM 720 C C . PHE A 1 91 ? 32.482 19.536 -2.212 1.00 58.84 91 PHE A C 1
ATOM 722 O O . PHE A 1 91 ? 32.962 20.618 -2.554 1.00 58.84 91 PHE A O 1
ATOM 729 N N . PRO A 1 92 ? 33.056 18.374 -2.580 1.00 60.28 92 PRO A N 1
ATOM 730 C CA . PRO A 1 92 ? 34.170 18.343 -3.517 1.00 60.28 92 PRO A CA 1
ATOM 731 C C . PRO A 1 92 ? 33.721 18.935 -4.867 1.00 60.28 92 PRO A C 1
ATOM 733 O O . PRO A 1 92 ? 32.629 18.601 -5.339 1.00 60.28 92 PRO A O 1
ATOM 736 N N . PRO A 1 93 ? 34.531 19.802 -5.501 1.00 63.53 93 PRO A N 1
ATOM 737 C CA . PRO A 1 93 ? 34.151 20.458 -6.744 1.00 63.53 93 PRO A CA 1
ATOM 738 C C . PRO A 1 93 ? 33.932 19.416 -7.843 1.00 63.53 93 PRO A C 1
ATOM 740 O O . PRO A 1 93 ? 34.801 18.591 -8.130 1.00 63.53 93 PRO A O 1
ATOM 743 N N . LEU A 1 94 ? 32.749 19.453 -8.458 1.00 55.41 94 LEU A N 1
ATOM 744 C CA . LEU A 1 94 ? 32.449 18.649 -9.637 1.00 55.41 94 LEU A CA 1
ATOM 745 C C . LEU A 1 94 ? 33.345 19.110 -10.800 1.00 55.41 94 LEU A C 1
ATOM 747 O O . LEU A 1 94 ? 33.571 20.314 -10.951 1.00 55.41 94 LEU A O 1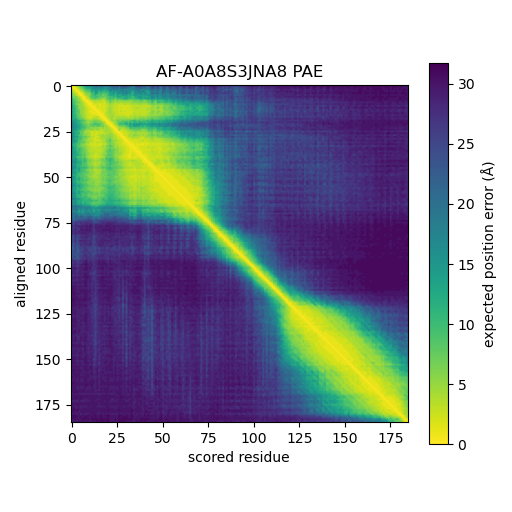
ATOM 751 N N . PRO A 1 95 ? 33.858 18.190 -11.635 1.00 49.50 95 PRO A N 1
ATOM 752 C CA . PRO A 1 95 ? 34.658 18.564 -12.792 1.00 49.50 95 PRO A CA 1
ATOM 753 C C . PRO A 1 95 ? 33.829 19.457 -13.723 1.00 49.50 95 PRO A C 1
ATOM 755 O O . PRO A 1 95 ? 32.784 19.055 -14.234 1.00 49.50 95 PRO A O 1
ATOM 758 N N . SER A 1 96 ? 34.307 20.687 -13.909 1.00 43.44 96 SER A N 1
ATOM 759 C CA . SER A 1 96 ? 33.711 21.695 -14.781 1.00 43.44 96 SER A CA 1
ATOM 760 C C . SER A 1 96 ? 33.708 21.195 -16.225 1.00 43.44 96 SER A C 1
ATOM 762 O O . SER A 1 96 ? 34.753 21.138 -16.873 1.00 43.44 96 SER A O 1
ATOM 764 N N . GLN A 1 97 ? 32.537 20.819 -16.744 1.00 45.66 97 GLN A N 1
ATOM 765 C CA . GLN A 1 97 ? 32.346 20.709 -18.185 1.00 45.66 97 GLN A CA 1
ATOM 766 C C . GLN A 1 97 ? 32.136 22.116 -18.741 1.00 45.66 97 GLN A C 1
ATOM 768 O O . GLN A 1 97 ? 31.037 22.668 -18.727 1.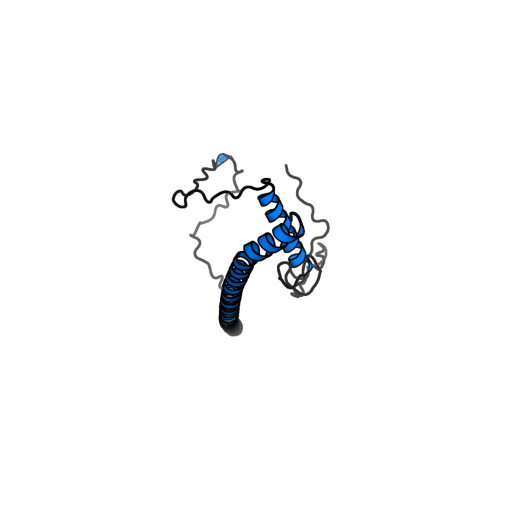00 45.66 97 GLN A O 1
ATOM 773 N N . SER A 1 98 ? 33.212 22.709 -19.244 1.00 47.84 98 SER A N 1
ATOM 774 C CA . SER A 1 98 ? 33.131 23.872 -20.112 1.00 47.84 98 SER A CA 1
ATOM 775 C C . SER A 1 98 ? 32.483 23.464 -21.439 1.00 47.84 98 SER A C 1
ATOM 777 O O . SER A 1 98 ? 33.101 22.779 -22.250 1.00 47.84 98 SER A O 1
ATOM 779 N N . LYS A 1 99 ? 31.223 23.870 -21.648 1.00 43.31 99 LYS A N 1
ATOM 780 C CA . LYS A 1 99 ? 30.616 24.203 -22.955 1.00 43.31 99 LYS A CA 1
ATOM 781 C C . LYS A 1 99 ? 29.182 24.717 -22.759 1.00 43.31 99 LYS A C 1
ATOM 783 O O . LYS A 1 99 ? 28.312 23.976 -22.327 1.00 43.31 99 LYS A O 1
ATOM 788 N N . GLY A 1 100 ? 28.979 25.994 -23.095 1.00 45.03 100 GLY A N 1
ATOM 789 C CA . GLY A 1 100 ? 27.707 26.622 -23.485 1.00 45.03 100 GLY A CA 1
ATOM 790 C C . GLY A 1 100 ? 26.446 26.198 -22.730 1.00 45.03 100 GLY A C 1
ATOM 791 O O . GLY A 1 100 ? 25.692 25.355 -23.206 1.00 45.03 100 GLY A O 1
ATOM 792 N N . PHE A 1 101 ? 26.164 26.852 -21.605 1.00 35.94 101 PHE A N 1
ATOM 793 C CA . PHE A 1 101 ? 24.891 26.701 -20.908 1.00 35.94 101 PHE A CA 1
ATOM 794 C C . PHE A 1 101 ? 23.788 27.435 -21.688 1.00 35.94 101 PHE A C 1
ATOM 796 O O . PHE A 1 101 ? 23.700 28.661 -21.659 1.00 35.94 101 PHE A O 1
ATOM 803 N N . THR A 1 102 ? 22.947 26.689 -22.403 1.00 43.34 102 THR A N 1
ATOM 804 C CA . THR A 1 102 ? 21.599 27.152 -22.761 1.00 43.34 102 THR A CA 1
ATOM 805 C C . THR A 1 102 ? 20.656 26.771 -21.614 1.00 43.34 102 THR A C 1
ATOM 807 O O . THR A 1 102 ? 20.799 25.681 -21.056 1.00 43.34 102 THR A O 1
ATOM 810 N N . PRO A 1 103 ? 19.722 27.648 -21.197 1.00 38.72 103 PRO A N 1
ATOM 811 C CA . PRO A 1 103 ? 18.802 27.334 -20.111 1.00 38.72 103 PRO A CA 1
ATOM 812 C C . PRO A 1 103 ? 17.974 26.110 -20.499 1.00 38.72 103 PRO A C 1
ATOM 814 O O . PRO A 1 103 ? 17.506 26.027 -21.635 1.00 38.72 103 PRO A O 1
ATOM 817 N N . TRP A 1 104 ? 17.778 25.184 -19.561 1.00 34.09 104 TRP A N 1
ATOM 818 C CA . TRP A 1 104 ? 16.951 23.989 -19.726 1.00 34.09 104 TRP A CA 1
ATOM 819 C C . TRP A 1 104 ? 15.492 24.365 -20.043 1.00 34.09 10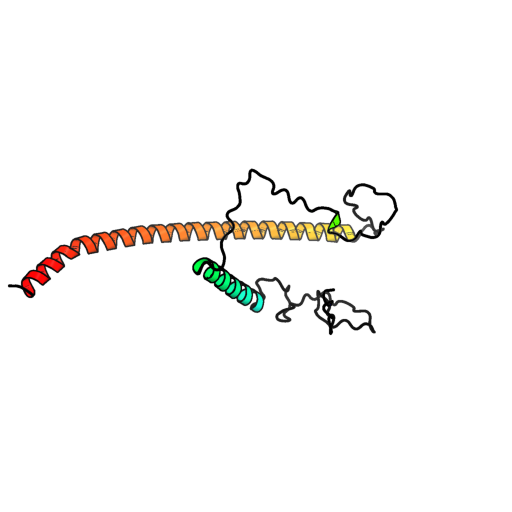4 TRP A C 1
ATOM 821 O O . TRP A 1 104 ? 14.622 24.370 -19.176 1.00 34.09 104 TRP A O 1
ATOM 831 N N . ARG A 1 105 ? 15.197 24.659 -21.312 1.00 38.31 105 ARG A N 1
ATOM 832 C CA . ARG A 1 105 ? 13.899 24.320 -21.888 1.00 38.31 105 ARG A CA 1
ATOM 833 C C . ARG A 1 105 ? 13.934 22.829 -22.162 1.00 38.31 105 ARG A C 1
ATOM 835 O O . ARG A 1 105 ? 14.919 22.317 -22.683 1.00 38.31 105 ARG A O 1
ATOM 842 N N . VAL A 1 106 ? 12.852 22.156 -21.798 1.00 38.84 106 VAL A N 1
ATOM 843 C CA . VAL A 1 106 ? 12.560 20.763 -22.131 1.00 38.84 106 VAL A CA 1
ATOM 844 C C . VAL A 1 106 ? 12.804 20.561 -23.629 1.00 38.84 106 VAL A C 1
ATOM 846 O O . VAL A 1 106 ? 11.974 20.917 -24.462 1.00 38.84 106 VAL A O 1
ATOM 849 N N . ALA A 1 107 ? 13.982 20.050 -23.978 1.00 34.81 107 ALA A N 1
ATOM 850 C CA . ALA A 1 107 ? 14.303 19.670 -25.335 1.00 34.81 107 ALA A CA 1
ATOM 851 C C . ALA A 1 107 ? 13.594 18.343 -25.584 1.00 34.81 107 ALA A C 1
ATOM 853 O O . ALA A 1 107 ? 14.067 17.274 -25.199 1.00 34.81 107 ALA A O 1
ATOM 854 N N . VAL A 1 108 ? 12.418 18.430 -26.200 1.00 38.28 108 VAL A N 1
ATOM 855 C CA . VAL A 1 108 ? 11.821 17.310 -26.916 1.00 38.28 108 VAL A CA 1
ATOM 856 C C . VAL A 1 108 ? 12.856 16.897 -27.957 1.00 38.28 108 VAL A C 1
ATOM 858 O O . VAL A 1 108 ? 13.032 17.574 -28.968 1.00 38.28 108 VAL A O 1
ATOM 861 N N . ALA A 1 109 ? 13.611 15.838 -27.671 1.00 35.28 109 ALA A N 1
ATOM 862 C CA . ALA A 1 109 ? 14.553 15.272 -28.618 1.00 35.28 109 ALA A CA 1
ATOM 863 C C . ALA A 1 109 ? 13.75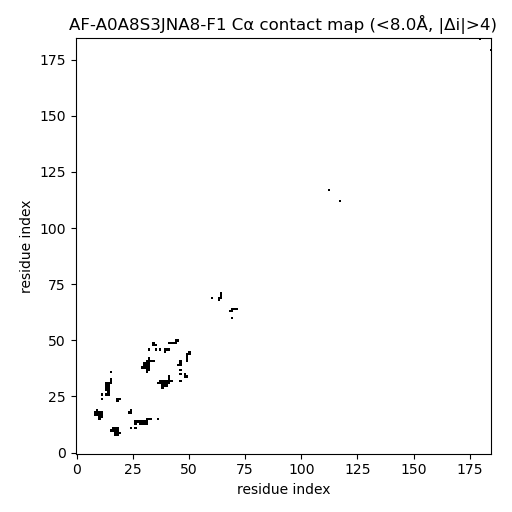2 14.735 -29.810 1.00 35.28 109 ALA A C 1
ATOM 865 O O . ALA A 1 109 ? 13.219 13.621 -29.784 1.00 35.28 109 ALA A O 1
ATOM 866 N N . GLN A 1 110 ? 13.650 15.556 -30.855 1.00 35.59 110 GLN A N 1
ATOM 867 C CA . GLN A 1 110 ? 13.315 15.115 -32.197 1.00 35.59 110 GLN A CA 1
ATOM 868 C C . GLN A 1 110 ? 14.440 14.185 -32.653 1.00 35.59 110 GLN A C 1
ATOM 870 O O . GLN A 1 110 ? 15.450 14.596 -33.214 1.00 35.59 110 GLN A O 1
ATOM 875 N N . THR A 1 111 ? 14.278 12.904 -32.347 1.00 36.44 111 THR A N 1
ATOM 876 C CA . THR A 1 111 ? 14.928 11.845 -33.109 1.00 36.44 111 THR A CA 1
ATOM 877 C C . THR A 1 111 ? 14.315 11.862 -34.513 1.00 36.44 111 THR A C 1
ATOM 879 O O . THR A 1 111 ? 13.087 11.983 -34.622 1.00 36.44 111 THR A O 1
ATOM 882 N N . PRO A 1 112 ? 15.125 11.784 -35.587 1.00 39.06 112 PRO A N 1
ATOM 883 C CA . PRO A 1 112 ? 14.608 11.785 -36.948 1.00 39.06 112 PRO A CA 1
ATOM 884 C C . PRO A 1 112 ? 13.700 10.567 -37.085 1.00 39.06 112 PRO A C 1
ATOM 886 O O . PRO A 1 112 ? 14.136 9.424 -36.964 1.00 39.06 112 PRO A O 1
ATOM 889 N N . THR A 1 113 ? 12.406 10.824 -37.219 1.00 37.38 113 THR A N 1
ATOM 890 C CA . THR A 1 113 ? 11.373 9.798 -37.208 1.00 37.38 113 THR A CA 1
ATOM 891 C C . THR A 1 113 ? 10.699 9.784 -38.560 1.00 37.38 113 THR A C 1
ATOM 893 O O . THR A 1 113 ? 10.100 10.770 -38.993 1.00 37.38 113 THR A O 1
ATOM 896 N N . ASN A 1 114 ? 10.800 8.620 -39.202 1.00 43.22 114 ASN A N 1
ATOM 897 C CA . ASN A 1 114 ? 9.802 8.127 -40.137 1.00 43.22 114 ASN A CA 1
ATOM 898 C C . ASN A 1 114 ? 8.417 8.437 -39.550 1.00 43.22 114 ASN A C 1
ATOM 900 O O . ASN A 1 114 ? 8.019 7.902 -38.516 1.00 43.22 114 ASN A O 1
ATOM 904 N N . THR A 1 115 ? 7.731 9.401 -40.150 1.00 42.75 115 THR A N 1
ATOM 905 C CA . THR A 1 115 ? 6.726 10.239 -39.478 1.00 42.75 115 THR A CA 1
ATOM 906 C C . THR A 1 115 ? 5.317 9.637 -39.495 1.00 42.75 115 THR A C 1
ATOM 908 O O . THR A 1 115 ? 4.343 10.356 -39.298 1.00 42.75 115 THR A O 1
ATOM 911 N N . LYS A 1 116 ? 5.178 8.327 -39.739 1.00 49.19 116 LYS A N 1
ATOM 912 C CA . LYS A 1 116 ? 3.864 7.667 -39.844 1.00 49.19 116 LYS A CA 1
ATOM 913 C C . LYS A 1 116 ? 3.522 6.744 -38.671 1.00 49.19 116 LYS A C 1
ATOM 915 O O . LYS A 1 116 ? 2.413 6.845 -38.171 1.00 49.19 116 LYS A O 1
ATOM 920 N N . GLU A 1 117 ? 4.453 5.944 -38.149 1.00 48.91 117 GLU A N 1
ATOM 921 C CA . GLU A 1 117 ? 4.135 4.988 -37.064 1.00 48.91 117 GLU A CA 1
ATOM 922 C C . GLU A 1 117 ? 4.056 5.627 -35.664 1.00 48.91 117 GLU A C 1
ATOM 924 O O . GLU A 1 117 ? 3.294 5.181 -34.813 1.00 48.91 117 GLU A O 1
ATOM 929 N N . LYS A 1 118 ? 4.785 6.722 -35.406 1.00 47.31 118 LYS A N 1
ATOM 930 C CA . LYS A 1 118 ? 4.886 7.301 -34.050 1.00 47.31 118 LYS A CA 1
ATOM 931 C C . LYS A 1 118 ? 3.638 8.074 -33.594 1.00 47.31 118 LYS A C 1
ATOM 933 O O . LYS A 1 118 ? 3.419 8.242 -32.394 1.00 47.31 118 LYS A O 1
ATOM 938 N N . ASN A 1 119 ? 2.816 8.547 -34.532 1.00 52.09 119 ASN A N 1
ATOM 939 C CA . ASN A 1 119 ? 1.584 9.265 -34.195 1.00 52.09 119 ASN A CA 1
ATOM 940 C C . ASN A 1 119 ? 0.485 8.313 -33.704 1.00 52.09 119 ASN A C 1
ATOM 942 O O . ASN A 1 119 ? -0.221 8.664 -32.763 1.00 52.09 119 ASN A O 1
ATOM 946 N N . GLU A 1 120 ? 0.386 7.100 -34.254 1.00 54.41 120 GLU A N 1
ATOM 947 C CA . GLU A 1 120 ? -0.639 6.127 -33.847 1.00 54.41 120 GLU A CA 1
ATOM 948 C C . GLU A 1 120 ? -0.425 5.619 -32.414 1.00 54.41 120 GLU A C 1
ATOM 950 O O . GLU A 1 120 ? -1.383 5.540 -31.641 1.00 54.41 120 GLU A O 1
ATOM 955 N N . ASP A 1 121 ? 0.826 5.370 -32.018 1.00 57.59 121 ASP A N 1
ATOM 956 C CA . ASP A 1 121 ? 1.164 4.950 -30.650 1.00 57.59 121 ASP A CA 1
ATOM 957 C C . ASP A 1 121 ? 0.895 6.048 -29.615 1.00 57.59 121 ASP A C 1
ATOM 959 O O . ASP A 1 121 ? 0.407 5.776 -28.516 1.00 57.59 121 ASP A O 1
ATOM 963 N N . THR A 1 122 ? 1.141 7.311 -29.973 1.00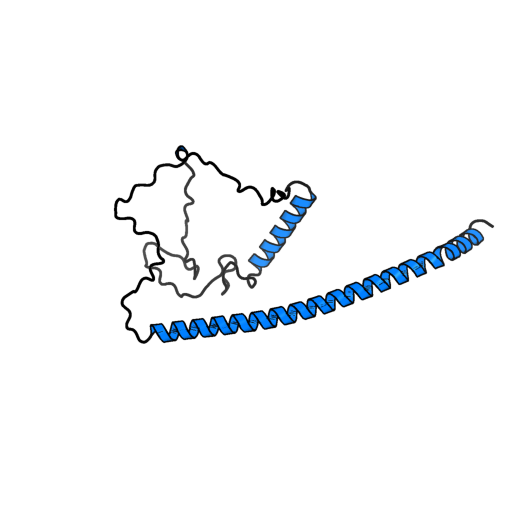 61.41 122 THR A N 1
ATOM 964 C CA . THR A 1 122 ? 0.890 8.440 -29.066 1.00 61.41 122 THR A CA 1
ATOM 965 C C . THR A 1 122 ? -0.614 8.662 -28.875 1.00 61.41 122 THR A C 1
ATOM 967 O O . THR A 1 122 ? -1.075 8.886 -27.754 1.00 61.41 122 THR A O 1
ATOM 970 N N . THR A 1 123 ? -1.409 8.541 -29.944 1.00 68.06 123 THR A N 1
ATOM 971 C CA . THR A 1 123 ? -2.876 8.615 -29.863 1.00 68.06 123 THR A CA 1
ATOM 972 C C . THR A 1 123 ? -3.460 7.440 -29.074 1.00 68.06 123 THR A C 1
ATOM 974 O O . THR A 1 123 ? -4.361 7.647 -28.260 1.00 68.06 123 THR A O 1
ATOM 977 N N . ARG A 1 124 ? -2.920 6.225 -29.239 1.00 66.25 124 ARG A N 1
ATOM 978 C CA . ARG A 1 124 ? -3.337 5.042 -28.469 1.00 66.25 124 ARG A CA 1
ATOM 979 C C . ARG A 1 124 ? -3.041 5.198 -26.975 1.00 66.25 124 ARG A C 1
ATOM 981 O O . ARG A 1 124 ? -3.923 4.947 -26.159 1.00 66.25 124 ARG A O 1
ATOM 988 N N . MET A 1 125 ? -1.856 5.698 -26.624 1.00 67.75 125 MET A N 1
ATOM 989 C CA . MET A 1 125 ? -1.477 5.956 -25.231 1.00 67.75 125 MET A CA 1
ATOM 990 C C . MET A 1 125 ? -2.379 7.014 -24.574 1.00 67.75 125 MET A C 1
ATOM 992 O O . MET A 1 125 ? -2.790 6.855 -23.427 1.00 67.75 125 MET A O 1
ATOM 996 N N . LEU A 1 126 ? -2.741 8.076 -25.302 1.00 69.75 126 LEU A N 1
ATOM 997 C CA . LEU A 1 126 ? -3.665 9.103 -24.804 1.00 69.75 126 LEU A CA 1
ATOM 998 C C . LEU A 1 126 ? -5.085 8.561 -24.580 1.00 69.75 126 LEU A C 1
ATOM 1000 O O . LEU A 1 126 ? -5.727 8.930 -23.596 1.00 69.75 126 LEU A O 1
ATOM 1004 N N . LEU A 1 127 ? -5.566 7.669 -25.450 1.00 70.81 127 LEU A N 1
ATOM 1005 C CA . LEU A 1 127 ? -6.858 6.996 -25.275 1.00 70.81 127 LEU A CA 1
ATOM 1006 C C . LEU A 1 127 ? -6.862 6.083 -24.042 1.00 70.81 127 LEU A C 1
ATOM 1008 O O . LEU A 1 127 ? -7.835 6.068 -23.289 1.00 70.81 127 LEU A O 1
ATOM 1012 N N . GLU A 1 128 ? -5.764 5.372 -23.802 1.00 69.69 128 GLU A N 1
ATOM 1013 C CA . GLU A 1 128 ? -5.607 4.487 -22.647 1.00 69.69 128 GLU A CA 1
ATOM 1014 C C . GLU A 1 128 ? -5.522 5.273 -21.328 1.00 69.69 128 GLU A C 1
ATOM 1016 O O . GLU A 1 128 ? -6.157 4.906 -20.340 1.00 69.69 128 GLU A O 1
ATOM 1021 N N . ILE A 1 129 ? -4.841 6.426 -21.328 1.00 73.88 129 ILE A N 1
ATOM 1022 C CA . ILE A 1 129 ? -4.837 7.359 -20.191 1.00 73.88 129 ILE A CA 1
ATOM 1023 C C . ILE A 1 129 ? -6.248 7.888 -19.914 1.00 73.88 129 ILE A C 1
ATOM 1025 O O . ILE A 1 129 ? -6.678 7.883 -18.762 1.00 73.88 129 ILE A O 1
ATOM 1029 N N . ASN A 1 130 ? -6.988 8.311 -20.943 1.00 74.69 130 ASN A N 1
ATOM 1030 C CA . ASN A 1 130 ? -8.354 8.811 -20.764 1.00 74.69 130 ASN A CA 1
ATOM 1031 C C . ASN A 1 130 ? -9.287 7.738 -20.194 1.00 74.69 130 ASN A C 1
ATOM 1033 O O . ASN A 1 130 ? -10.083 8.027 -19.301 1.00 74.69 130 ASN A O 1
ATOM 1037 N N . LYS A 1 131 ? -9.153 6.494 -20.661 1.00 77.00 131 LYS A N 1
ATOM 1038 C CA . LYS A 1 131 ? -9.900 5.360 -20.115 1.00 77.00 131 LYS A CA 1
ATOM 1039 C C . LYS A 1 131 ? -9.569 5.129 -18.639 1.00 77.00 131 LYS A C 1
ATOM 1041 O O . LYS A 1 131 ? -10.478 5.072 -17.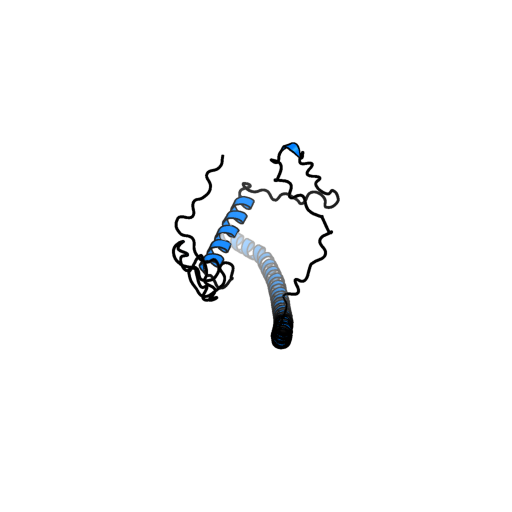822 1.00 77.00 131 LYS A O 1
ATOM 1046 N N . ASN A 1 132 ? -8.286 5.123 -18.281 1.00 75.81 132 ASN A N 1
ATOM 1047 C CA . ASN A 1 132 ? -7.857 4.972 -16.888 1.00 75.81 132 ASN A CA 1
ATOM 1048 C C . ASN A 1 132 ? -8.370 6.107 -15.984 1.00 75.81 132 ASN A C 1
ATOM 1050 O O . ASN A 1 132 ? -8.706 5.870 -14.827 1.00 75.81 132 ASN A O 1
ATOM 1054 N N . VAL A 1 133 ? -8.451 7.341 -16.494 1.00 79.06 133 VAL A N 1
ATOM 1055 C CA . VAL A 1 133 ? -9.010 8.485 -15.752 1.00 79.06 133 VAL A CA 1
ATOM 1056 C C . VAL A 1 133 ? -10.515 8.321 -15.523 1.00 79.06 133 VAL A C 1
ATOM 1058 O O . VAL A 1 133 ? -10.993 8.625 -14.429 1.00 79.06 133 VAL A O 1
ATOM 1061 N N . LEU A 1 134 ? -11.256 7.824 -16.518 1.00 78.31 134 LEU A N 1
ATOM 1062 C CA . LEU A 1 134 ? -12.686 7.530 -16.381 1.00 78.31 134 LEU A CA 1
ATOM 1063 C C . LEU A 1 134 ? -12.928 6.385 -15.388 1.00 78.31 134 LEU A C 1
ATOM 1065 O O . LEU A 1 134 ? -13.697 6.560 -14.445 1.00 78.31 134 LEU A O 1
ATOM 1069 N N . ASP A 1 135 ? -12.184 5.286 -15.508 1.00 78.00 135 ASP A N 1
ATOM 1070 C CA . ASP A 1 135 ? -12.283 4.143 -14.593 1.00 78.00 135 ASP A CA 1
ATOM 1071 C C . ASP A 1 135 ? -11.944 4.555 -13.143 1.00 78.00 135 ASP A C 1
ATOM 1073 O O . ASP A 1 135 ? -12.597 4.137 -12.181 1.00 78.00 135 ASP A O 1
ATOM 1077 N N . MET A 1 136 ? -10.961 5.446 -12.962 1.00 77.38 136 MET A N 1
ATOM 1078 C CA . MET A 1 136 ? -10.592 5.985 -11.648 1.00 77.38 136 MET A CA 1
ATOM 1079 C C . MET A 1 136 ? -11.659 6.930 -11.076 1.00 77.38 136 MET A C 1
ATOM 1081 O O . MET A 1 136 ? -11.846 6.983 -9.856 1.00 77.38 136 MET A O 1
ATOM 1085 N N . LYS A 1 137 ? -12.387 7.661 -11.926 1.00 82.88 137 LYS A N 1
ATOM 1086 C CA . LYS A 1 137 ? -13.507 8.512 -11.506 1.00 82.88 137 LYS A CA 1
ATOM 1087 C C . LYS A 1 137 ? -14.672 7.664 -10.993 1.00 82.88 137 LYS A C 1
ATOM 1089 O O . LYS A 1 137 ? -15.184 7.947 -9.909 1.00 82.88 137 LYS A O 1
ATOM 1094 N N . ASP A 1 138 ? -15.026 6.602 -11.708 1.00 80.88 138 ASP A N 1
ATOM 1095 C CA . ASP A 1 138 ? -16.109 5.692 -11.316 1.00 80.88 138 ASP A CA 1
ATOM 1096 C C . ASP A 1 138 ? -15.758 4.917 -10.040 1.00 80.88 138 ASP A C 1
ATOM 1098 O O . ASP A 1 138 ? -16.580 4.786 -9.127 1.00 80.88 138 ASP A O 1
ATOM 1102 N N . TYR A 1 139 ? -14.497 4.495 -9.907 1.00 79.75 139 TYR A N 1
ATOM 1103 C CA . TYR A 1 139 ? -13.992 3.904 -8.669 1.00 79.75 139 TYR A CA 1
ATOM 1104 C C . TYR A 1 139 ? -14.093 4.875 -7.482 1.00 79.75 139 TYR A C 1
ATOM 1106 O O . TYR A 1 139 ? -14.535 4.495 -6.395 1.00 79.75 139 TYR A O 1
ATOM 1114 N N . THR A 1 140 ? -13.727 6.142 -7.693 1.00 80.62 140 THR A N 1
ATOM 1115 C CA . THR A 1 140 ? -13.814 7.189 -6.664 1.00 80.62 140 THR A CA 1
ATOM 1116 C C . THR A 1 140 ? -15.265 7.434 -6.245 1.00 80.62 140 THR A C 1
ATOM 1118 O O . THR A 1 140 ? -15.548 7.539 -5.051 1.00 80.62 140 THR A O 1
ATOM 1121 N N . HIS A 1 141 ? -16.197 7.455 -7.201 1.00 84.31 141 HIS A N 1
ATOM 1122 C CA . HIS A 1 141 ? -17.627 7.579 -6.920 1.00 84.31 141 HIS A CA 1
ATOM 1123 C C . HIS A 1 141 ? -18.145 6.394 -6.091 1.00 84.31 141 HIS A C 1
ATOM 1125 O O . HIS A 1 141 ? -18.784 6.585 -5.058 1.00 84.31 141 HIS A O 1
ATOM 1131 N N . SER A 1 142 ? -17.803 5.163 -6.487 1.00 89.19 142 SER A N 1
ATOM 1132 C CA . SER A 1 142 ? -18.183 3.949 -5.752 1.00 89.19 142 SER A CA 1
ATOM 1133 C C . SER A 1 142 ? -17.635 3.936 -4.320 1.00 89.19 142 SER A C 1
ATOM 1135 O O . SER A 1 142 ? -18.322 3.526 -3.379 1.00 89.19 142 SER A O 1
ATOM 1137 N N . MET A 1 143 ? -16.398 4.406 -4.138 1.00 83.12 143 MET A N 1
ATOM 1138 C CA . MET A 1 143 ? -15.780 4.531 -2.821 1.00 83.12 143 MET A CA 1
ATOM 1139 C C . MET A 1 143 ? -16.467 5.585 -1.955 1.00 83.12 143 MET A C 1
ATOM 1141 O O . MET A 1 143 ? -16.716 5.302 -0.784 1.00 83.12 143 MET A O 1
ATOM 1145 N N . ASN A 1 144 ? -16.825 6.744 -2.517 1.00 86.69 144 ASN A N 1
ATOM 1146 C CA . ASN A 1 144 ? -17.573 7.773 -1.793 1.00 86.69 144 ASN A CA 1
ATOM 1147 C C . ASN A 1 144 ? -18.933 7.252 -1.317 1.00 86.69 144 ASN A C 1
ATOM 1149 O O . ASN A 1 144 ? -19.229 7.358 -0.131 1.00 86.69 144 ASN A O 1
ATOM 1153 N N . GLU A 1 145 ? -19.699 6.568 -2.170 1.00 90.44 145 GLU A N 1
ATOM 1154 C CA . GLU A 1 145 ? -20.969 5.972 -1.734 1.00 90.44 145 GLU A CA 1
ATOM 1155 C C . GLU A 1 145 ? -20.792 4.921 -0.627 1.00 90.44 145 GLU A C 1
ATOM 1157 O O . GLU A 1 145 ? -21.624 4.794 0.274 1.00 90.44 145 GLU A O 1
ATOM 1162 N N . LYS A 1 146 ? -19.728 4.106 -0.688 1.00 87.94 146 LYS A N 1
ATOM 1163 C CA . LYS A 1 146 ? -19.422 3.152 0.391 1.00 87.94 146 LYS A CA 1
ATOM 1164 C C . LYS A 1 146 ? -19.106 3.882 1.694 1.00 87.94 146 LYS A C 1
ATOM 1166 O O . LYS A 1 146 ? -19.513 3.407 2.753 1.00 87.94 146 LYS A O 1
ATOM 1171 N N . LEU A 1 147 ? -18.399 5.005 1.615 1.00 87.81 147 LEU A N 1
ATOM 1172 C CA . LEU A 1 147 ? -18.062 5.850 2.756 1.00 87.81 147 LEU A CA 1
ATOM 1173 C C . LEU A 1 147 ? -19.314 6.465 3.387 1.00 87.81 147 LEU A C 1
ATOM 1175 O O . LEU A 1 147 ? -19.467 6.384 4.605 1.00 87.81 147 LEU A O 1
ATOM 1179 N N . ASP A 1 148 ? -20.242 6.964 2.572 1.00 88.75 148 ASP A N 1
ATOM 1180 C CA . ASP A 1 148 ? -21.517 7.510 3.045 1.00 88.75 148 ASP A CA 1
ATOM 1181 C C . ASP A 1 148 ? -22.366 6.438 3.740 1.00 88.75 148 ASP A C 1
ATOM 1183 O O . ASP A 1 148 ? -22.814 6.640 4.870 1.00 88.75 148 ASP A O 1
ATOM 1187 N N . ARG A 1 149 ? -22.476 5.241 3.145 1.00 87.38 149 ARG A N 1
ATOM 1188 C CA . ARG A 1 149 ? -23.167 4.098 3.773 1.00 87.38 149 ARG A CA 1
ATOM 1189 C C . ARG A 1 149 ? -22.518 3.662 5.091 1.00 87.38 149 ARG A C 1
ATOM 1191 O O . ARG A 1 149 ? -23.214 3.255 6.018 1.00 87.38 149 ARG A O 1
ATOM 1198 N N . MET A 1 150 ? -21.188 3.708 5.196 1.00 82.56 150 MET A N 1
ATOM 1199 C CA . MET A 1 150 ? -20.494 3.407 6.455 1.00 82.56 150 MET A CA 1
ATOM 1200 C C . MET A 1 150 ? -20.747 4.483 7.508 1.00 82.56 150 MET A C 1
ATOM 1202 O O . MET A 1 150 ? -20.981 4.149 8.668 1.00 82.56 150 MET A O 1
ATOM 1206 N N . LYS A 1 151 ? -20.741 5.757 7.112 1.00 86.62 151 LYS A N 1
ATOM 1207 C CA . LYS A 1 151 ? -21.023 6.882 8.005 1.00 86.62 151 LYS A CA 1
ATOM 1208 C C . LYS A 1 151 ? -22.435 6.789 8.587 1.00 86.62 151 LYS A C 1
ATOM 1210 O O . LYS A 1 151 ? -22.605 6.975 9.788 1.00 86.62 151 LYS A O 1
ATOM 1215 N N . GLU A 1 152 ? -23.416 6.433 7.761 1.00 87.62 152 GLU A N 1
ATOM 1216 C CA . GLU A 1 152 ? -24.795 6.203 8.197 1.00 87.62 152 GLU A CA 1
ATOM 1217 C C . GLU A 1 152 ? -24.888 5.051 9.209 1.00 87.62 152 GLU A C 1
ATOM 1219 O O . GLU A 1 152 ? -25.437 5.232 10.295 1.00 87.62 152 GLU A O 1
ATOM 1224 N N . LYS A 1 153 ? -24.258 3.900 8.928 1.00 84.88 153 LYS A N 1
ATOM 1225 C CA . LYS A 1 153 ? -24.218 2.762 9.868 1.00 84.88 153 LYS A CA 1
ATOM 1226 C C . LYS A 1 153 ? -23.567 3.111 11.207 1.00 84.88 153 LYS A C 1
ATOM 1228 O O . LYS A 1 153 ? -24.063 2.696 12.248 1.00 84.88 153 LYS A O 1
ATOM 1233 N N . VAL A 1 154 ? -22.466 3.865 11.191 1.00 84.88 154 VAL A N 1
ATOM 1234 C CA . VAL A 1 154 ? -21.800 4.320 12.423 1.00 84.88 154 VAL A CA 1
ATOM 1235 C C . VAL A 1 154 ? -22.711 5.255 13.216 1.00 84.88 154 VAL A C 1
ATOM 1237 O O . VAL A 1 154 ? -22.794 5.117 14.432 1.00 84.88 154 VAL A O 1
ATOM 1240 N N . SER A 1 155 ? -23.428 6.157 12.541 1.00 85.81 155 SER A N 1
ATOM 1241 C CA . SER A 1 155 ? -24.384 7.054 13.195 1.00 85.81 155 SER A CA 1
ATOM 1242 C C . SER A 1 155 ? -25.537 6.289 13.848 1.00 85.81 155 SER A C 1
ATOM 1244 O O . SER A 1 155 ? -25.892 6.594 14.981 1.00 85.81 155 SER A O 1
ATOM 1246 N N . ILE A 1 156 ? -26.099 5.285 13.165 1.00 83.62 156 ILE A N 1
ATOM 1247 C CA . ILE A 1 156 ? -27.173 4.442 13.715 1.00 83.62 156 ILE A CA 1
ATOM 1248 C C . ILE A 1 156 ? -26.670 3.673 14.939 1.00 83.62 156 ILE A C 1
ATOM 1250 O O . ILE A 1 156 ? -27.320 3.687 15.979 1.00 83.62 156 ILE A O 1
ATOM 1254 N N . ASN A 1 157 ? -25.487 3.061 14.845 1.00 78.81 157 ASN A N 1
ATOM 1255 C CA . ASN A 1 157 ? -24.903 2.327 15.966 1.00 78.81 157 ASN A CA 1
ATOM 1256 C C . ASN A 1 157 ? -24.600 3.235 17.164 1.00 78.81 157 ASN A C 1
ATOM 1258 O O . ASN A 1 157 ? -24.784 2.802 18.294 1.00 78.81 157 ASN A O 1
ATOM 1262 N N . ALA A 1 158 ? -24.156 4.476 16.935 1.00 81.06 158 ALA A N 1
ATOM 1263 C CA . ALA A 1 158 ? -23.921 5.437 18.010 1.00 81.06 158 ALA A CA 1
ATOM 1264 C C . ALA A 1 158 ? -25.219 5.744 18.778 1.00 81.06 158 ALA A C 1
ATOM 1266 O O . ALA A 1 158 ? -25.240 5.652 20.005 1.00 81.06 158 ALA A O 1
ATOM 1267 N N . VAL A 1 159 ? -26.315 6.004 18.056 1.00 82.94 159 VAL A N 1
ATOM 1268 C CA . VAL A 1 159 ? -27.640 6.224 18.659 1.00 82.94 159 VAL A CA 1
ATOM 1269 C C . VAL A 1 159 ? -28.106 4.985 19.427 1.00 82.94 159 VAL A C 1
ATOM 1271 O O . VAL A 1 159 ? -28.578 5.105 20.554 1.00 82.94 159 VAL A O 1
ATOM 1274 N N . ASP A 1 160 ? -27.932 3.789 18.861 1.00 81.56 160 ASP A N 1
ATOM 1275 C CA . ASP A 1 160 ? -28.344 2.544 19.516 1.00 81.56 160 ASP A CA 1
ATOM 1276 C C . ASP A 1 160 ? -27.546 2.284 20.807 1.00 81.56 160 ASP A C 1
ATOM 1278 O O . ASP A 1 160 ? -28.117 1.908 21.834 1.00 81.56 160 ASP A O 1
ATOM 1282 N N . THR A 1 161 ? -26.238 2.573 20.805 1.00 81.44 161 THR A N 1
ATOM 1283 C CA . THR A 1 161 ? -25.404 2.472 22.012 1.00 81.44 161 THR A CA 1
ATOM 1284 C C . THR A 1 161 ? -25.793 3.471 23.097 1.00 81.44 161 THR A C 1
ATOM 1286 O O . THR A 1 161 ? -25.796 3.101 24.272 1.00 81.44 161 THR A O 1
ATOM 1289 N N . GLU A 1 162 ? -26.156 4.704 22.735 1.00 84.19 162 GLU A N 1
ATOM 1290 C CA . GLU A 1 162 ? -26.652 5.697 23.697 1.00 84.19 162 GLU A CA 1
ATOM 1291 C C . GLU A 1 162 ? -27.977 5.245 24.319 1.00 84.19 162 GLU A C 1
ATOM 1293 O O . GLU A 1 162 ? -28.144 5.312 25.538 1.00 84.19 162 GLU A O 1
ATOM 1298 N N . LEU A 1 163 ? -28.882 4.693 23.507 1.00 86.06 163 LEU A N 1
ATOM 1299 C CA . LEU A 1 163 ? -30.193 4.226 23.954 1.00 86.06 163 LEU A CA 1
ATOM 1300 C C . LEU A 1 163 ? -30.081 3.021 24.903 1.00 86.06 163 LEU A C 1
ATOM 1302 O O . LEU A 1 163 ? -30.748 2.972 25.940 1.00 86.06 163 LEU A O 1
ATOM 1306 N N . HIS A 1 164 ? -29.181 2.080 24.600 1.00 83.00 164 HIS A N 1
ATOM 1307 C CA . HIS A 1 164 ? -28.868 0.956 25.488 1.00 83.00 164 HIS A CA 1
ATOM 1308 C C . HIS A 1 164 ? -28.196 1.420 26.785 1.00 83.00 164 HIS A C 1
ATOM 1310 O O . HIS A 1 164 ? -28.518 0.910 27.860 1.00 83.00 164 HIS A O 1
ATOM 1316 N N . HIS A 1 165 ? -27.288 2.397 26.711 1.00 86.75 165 HIS A N 1
ATOM 1317 C CA . HIS A 1 165 ? -26.652 2.968 27.895 1.00 86.75 165 HIS A CA 1
ATOM 1318 C C . HIS A 1 165 ? -27.681 3.635 28.817 1.00 86.75 165 HIS A C 1
ATOM 1320 O O . HIS A 1 165 ? -27.691 3.375 30.022 1.00 86.75 165 HIS A O 1
ATOM 1326 N N . GLU A 1 166 ? -28.599 4.426 28.259 1.00 87.94 166 GLU A N 1
ATOM 1327 C CA . GLU A 1 166 ? -29.666 5.075 29.021 1.00 87.94 166 GLU A CA 1
ATOM 1328 C C . GLU A 1 166 ? -30.627 4.051 29.652 1.00 87.94 166 GLU A C 1
ATOM 1330 O O . GLU A 1 166 ? -31.012 4.190 30.816 1.00 87.94 166 GLU A O 1
ATOM 1335 N N . ALA A 1 167 ? -30.979 2.986 28.925 1.00 85.44 167 ALA A N 1
ATOM 1336 C CA . ALA A 1 167 ? -31.813 1.905 29.450 1.00 85.44 167 ALA A CA 1
ATOM 1337 C C . ALA A 1 167 ? -31.142 1.173 30.627 1.00 85.44 167 ALA A C 1
ATOM 1339 O O . ALA A 1 167 ? -31.786 0.927 31.651 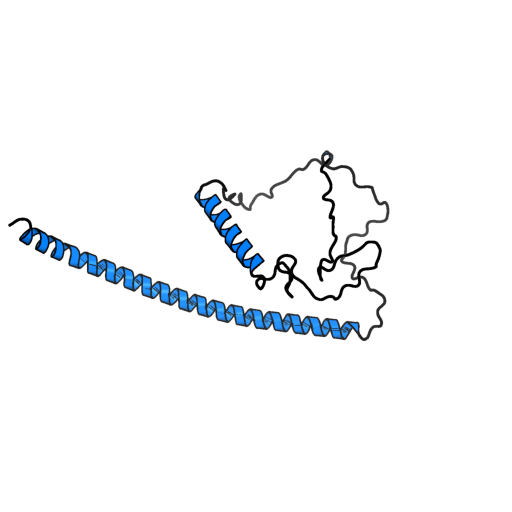1.00 85.44 167 ALA A O 1
ATOM 1340 N N . LEU A 1 168 ? -29.842 0.878 30.523 1.00 85.50 168 LEU A N 1
ATOM 1341 C CA . LEU A 1 168 ? -29.073 0.261 31.608 1.00 85.50 168 LEU A CA 1
ATOM 1342 C C . LEU A 1 168 ? -28.987 1.173 32.839 1.00 85.50 168 LEU A C 1
ATOM 1344 O O . LEU A 1 168 ? -29.167 0.697 33.960 1.00 85.50 168 LEU A O 1
ATOM 1348 N N . LEU A 1 169 ? -28.777 2.480 32.646 1.00 87.56 169 LEU A N 1
ATOM 1349 C CA . LEU A 1 169 ? -28.765 3.454 33.742 1.00 87.56 169 LEU A CA 1
ATOM 1350 C C . LEU A 1 169 ? -30.118 3.557 34.457 1.00 87.56 169 LEU A C 1
ATOM 1352 O O . LEU A 1 169 ? -30.140 3.766 35.667 1.00 87.56 169 LEU A O 1
ATOM 1356 N N . LYS A 1 170 ? -31.237 3.375 33.747 1.00 85.81 170 LYS A N 1
ATOM 1357 C CA . LYS A 1 170 ? -32.580 3.356 34.355 1.00 85.81 170 LYS A CA 1
ATOM 1358 C C . LYS A 1 170 ? -32.864 2.081 35.151 1.00 85.81 170 LYS A C 1
ATOM 1360 O O . LYS A 1 170 ? -33.597 2.145 36.131 1.00 85.81 170 LYS A O 1
ATOM 1365 N N . LEU A 1 171 ? -32.291 0.942 34.755 1.00 83.44 171 LEU A N 1
ATOM 1366 C CA . LEU A 1 171 ? -32.477 -0.352 35.432 1.00 83.44 171 LEU A CA 1
ATOM 1367 C C . LEU A 1 171 ? -31.543 -0.549 36.637 1.00 83.44 171 LEU A C 1
ATOM 1369 O O . LEU A 1 171 ? -31.867 -1.300 37.558 1.00 83.44 171 LEU A O 1
ATOM 1373 N N . LEU A 1 172 ? -30.393 0.127 36.643 1.00 85.00 172 LEU A N 1
ATOM 1374 C CA . LEU A 1 172 ? -29.380 0.053 37.700 1.00 85.00 172 LEU A CA 1
ATOM 1375 C C . LEU A 1 172 ? -29.929 0.337 39.113 1.00 85.00 172 LEU A C 1
ATOM 1377 O O . LEU A 1 172 ? -29.666 -0.473 40.000 1.00 85.00 172 LEU A O 1
ATOM 1381 N N . PRO A 1 173 ? -30.709 1.410 39.353 1.00 84.62 173 PRO A N 1
ATOM 1382 C CA . PRO A 1 173 ? -31.291 1.688 40.666 1.00 84.62 173 PRO A CA 1
ATOM 1383 C C . PRO A 1 173 ? -32.205 0.562 41.150 1.00 84.62 173 PRO A C 1
ATOM 1385 O O . PRO A 1 173 ? -32.073 0.108 42.279 1.00 84.62 173 PRO A O 1
ATOM 1388 N N . THR A 1 174 ? -33.062 0.038 40.269 1.00 83.56 174 THR A N 1
ATOM 1389 C CA . THR A 1 174 ? -33.996 -1.047 40.600 1.00 83.56 174 THR A CA 1
ATOM 1390 C C . THR A 1 174 ? -33.261 -2.335 40.961 1.00 83.56 174 THR A C 1
ATOM 1392 O O . THR A 1 174 ? -33.628 -3.011 41.917 1.00 83.56 174 THR A O 1
ATOM 1395 N N . LEU A 1 175 ? -32.191 -2.669 40.233 1.00 81.25 175 LEU A N 1
ATOM 1396 C CA . LEU A 1 175 ? -31.344 -3.819 40.558 1.00 81.25 175 LEU A CA 1
ATOM 1397 C C . LEU A 1 175 ? -30.610 -3.629 41.890 1.00 81.25 175 LEU A C 1
ATOM 1399 O O . LEU A 1 175 ? -30.510 -4.574 42.668 1.00 81.25 175 LEU A O 1
ATOM 1403 N N . VAL A 1 176 ? -30.120 -2.419 42.170 1.00 84.75 176 VAL A N 1
ATOM 1404 C CA . VAL A 1 176 ? -29.481 -2.087 43.451 1.00 84.75 176 VAL A CA 1
ATOM 1405 C C . VAL A 1 176 ? -30.470 -2.218 44.610 1.00 84.75 176 VAL A C 1
ATOM 1407 O O . VAL A 1 176 ? -30.093 -2.741 45.657 1.00 84.75 176 VAL A O 1
ATOM 1410 N N . ASP A 1 177 ? -31.717 -1.793 44.430 1.00 82.94 177 ASP A N 1
ATOM 1411 C CA . ASP A 1 177 ? -32.749 -1.888 45.464 1.00 82.94 177 ASP A CA 1
ATOM 1412 C C . ASP A 1 177 ? -33.157 -3.344 45.729 1.00 82.94 177 ASP A C 1
ATOM 1414 O O . ASP A 1 177 ? -33.179 -3.760 46.885 1.00 82.94 177 ASP A O 1
ATOM 1418 N N . ILE A 1 178 ? -33.329 -4.164 44.682 1.00 82.00 178 ILE A N 1
ATOM 1419 C CA . ILE A 1 178 ? -33.556 -5.615 44.828 1.00 82.00 178 ILE A CA 1
ATOM 1420 C C . ILE A 1 178 ? -32.393 -6.267 45.590 1.00 82.00 178 ILE A C 1
ATOM 1422 O O . ILE A 1 178 ? -32.598 -7.048 46.515 1.00 82.00 178 ILE A O 1
ATOM 1426 N N . VAL A 1 179 ? -31.148 -5.946 45.235 1.00 81.38 179 VAL A N 1
ATOM 1427 C CA . VAL A 1 179 ? -29.972 -6.518 45.908 1.00 81.38 179 VAL A CA 1
ATOM 1428 C C . VAL A 1 179 ? -29.909 -6.098 47.379 1.00 81.38 179 VAL A C 1
ATOM 1430 O O . VAL A 1 179 ? -29.560 -6.921 48.226 1.00 81.38 179 VAL A O 1
ATOM 1433 N N . LYS A 1 180 ? -30.271 -4.852 47.709 1.00 78.19 180 LYS A N 1
ATOM 1434 C CA . LYS A 1 180 ? -30.345 -4.391 49.103 1.00 78.19 180 LYS A CA 1
ATOM 1435 C C . LYS A 1 180 ? -31.398 -5.158 49.899 1.00 78.19 180 LYS A C 1
ATOM 1437 O O . LYS A 1 180 ? -31.074 -5.605 50.992 1.00 78.19 180 LYS A O 1
ATOM 1442 N N . GLU A 1 181 ? -32.589 -5.372 49.338 1.00 75.75 181 GLU A N 1
ATOM 1443 C CA . GLU A 1 181 ? -33.662 -6.132 49.999 1.00 75.75 181 GLU A CA 1
ATOM 1444 C C . GLU A 1 181 ? -33.289 -7.600 50.269 1.00 75.75 181 GLU A C 1
ATOM 1446 O O . GLU A 1 181 ? -33.736 -8.178 51.257 1.00 75.75 181 GLU A O 1
ATOM 1451 N N . PHE A 1 182 ? -32.452 -8.211 49.424 1.00 70.75 182 PHE A N 1
ATOM 1452 C CA . PHE A 1 182 ? -32.056 -9.617 49.575 1.00 70.75 182 PHE A CA 1
ATOM 1453 C C . PHE A 1 182 ? -30.775 -9.841 50.396 1.00 70.75 182 PHE A C 1
ATOM 1455 O O . PHE A 1 182 ? -30.616 -10.917 50.972 1.00 70.75 182 PHE A O 1
ATOM 1462 N N . ILE A 1 183 ? -29.845 -8.877 50.435 1.00 66.56 183 ILE A N 1
ATOM 1463 C CA . ILE A 1 183 ? -28.538 -9.034 51.108 1.00 66.56 183 ILE A CA 1
ATOM 1464 C C . ILE A 1 183 ? -28.518 -8.395 52.510 1.00 66.56 183 ILE A C 1
ATOM 1466 O O . ILE A 1 183 ? -27.771 -8.864 53.372 1.00 66.56 183 ILE A O 1
ATOM 1470 N N . TRP A 1 184 ? -29.360 -7.392 52.778 1.00 55.69 184 TRP A N 1
ATOM 1471 C CA . TRP A 1 184 ? -29.549 -6.805 54.111 1.00 55.69 184 TRP A CA 1
ATOM 1472 C C . TRP A 1 184 ? -31.042 -6.588 54.415 1.00 55.69 184 TRP A C 1
ATOM 1474 O O . TRP A 1 184 ? -31.545 -5.488 54.179 1.00 55.69 184 TRP A O 1
ATOM 1484 N N . PRO A 1 185 ? -31.755 -7.607 54.930 1.00 52.78 185 PRO A N 1
ATOM 1485 C CA . PRO A 1 185 ? -33.060 -7.394 55.552 1.00 52.78 185 PRO A CA 1
ATOM 1486 C C . PRO A 1 185 ? -32.956 -6.593 56.860 1.00 52.78 185 PRO A C 1
ATOM 1488 O O . PRO A 1 185 ? -31.911 -6.695 57.551 1.00 52.78 185 PRO A O 1
#

pLDDT: mean 72.95, std 16.83, range [34.09, 93.38]

Foldseek 3Di:
DDDDPDPPWDADQAQRHTDDPVDDDDDPNQGAAPPPRDRDHVCDPVDPVNVVVVVVVVVVVVVCCVVVVDDPPDPPDPPDDPPPPDPPVVDDDDPDDDDDDDDDDPPPPPDPDPPPPPVVVVVVVVVVVVVVVVVVVVVVVVVVVVVVVVVVVVVVVVVVVVVVVVVCVVCVVVVVVVCCVVVPD

Solvent-accessible surface area (backbone atoms only — not comparable to full-atom values): 11723 Å² total; per-residue (Å²): 133,82,83,75,86,76,74,91,72,49,50,41,88,44,51,56,48,78,51,49,99,88,50,87,75,80,80,83,77,51,47,28,13,84,86,77,66,43,88,39,58,68,82,36,85,84,36,64,71,50,48,51,50,52,51,52,49,49,53,53,50,53,50,30,44,75,70,63,77,40,76,84,78,71,79,71,62,94,85,58,83,83,78,78,82,72,65,79,83,81,54,83,83,73,85,80,77,87,70,84,90,69,82,89,64,88,74,78,78,80,65,93,60,79,84,66,68,64,58,58,55,53,54,50,52,52,52,51,51,51,49,51,52,51,55,50,48,53,52,51,51,56,49,49,54,51,49,53,55,49,51,52,52,50,52,53,51,51,53,52,51,52,53,52,51,53,53,50,62,67,47,47,60,59,52,52,50,53,49,41,62,73,77,59,119

Organism: NCBI:txid392030

Mean predicted aligned error: 21.49 Å

Radius of gyration: 31.58 Å; Cα contacts (8 Å, |Δi|>4): 74; chains: 1; bounding box: 70×44×96 Å

Secondary structure (DSSP, 8-state):
-PPP---SS-B-TTT-PBP-TTS----------TTT--SS-TT-TT-HHHHHHHHHHHHHHHHHHHTTSS-------TTS-------GGGSPPPP---S---------------TTHHHHHHHHHHHHHHHHHHHHHHHHHHHHHHHHHHHHHHHHHHHHHHHHHHHHHHHHHHHHHHHHHHH--

Sequence (185 aa):
MREKCKLENPRCRICLNSINDRQSHACSNNIRCAQCGGDHHSLSNLCEKVVEYRSQLKQQVDNALATGKLHRVEPQNRNHPVQFTMDAKEFPPLPSQSKGFTPWRVAVAQTPTNTKEKNEDTTRMLLEINKNVLDMKDYTHSMNEKLDRMKEKVSINAVDTELHHEALLKLLPTLVDIVKEFIWP

=== Feature glossary ===
The features interleaved in this record are:

— What the protein is —

Sequence gives the chain of amino acids in standard one-letter code (A=alanine, C=cysteine, …, Y=tyrosine), read N→C. It is the only feature that is directly encoded by the gene; all structural features are derived from the folded form of this sequence.

Database cross-references. InterPro integrates a dozen domain/family signature databases into unified entries with residue-range hits. GO terms attach function/process/location labels with evidence codes. CATH codes position the fold in a four-level structural taxonomy. Organism is the NCBI-taxonomy species name.

— Where its atoms are —

Atomic coordinates in PDBx/mmCIF format — the same representation the Protein Data Bank distributes. Each line of the _atom_site loop places one backbone atom in Cartesian space (units: ångströms, origin: arbitrary).

The six renders are orthographic views along the three Cartesian axes in both directions. Representation (cartoon, sticks, or surface) and color scheme (sequence-rainbow or by-chain) vary across proteins so the training set covers all the common visualization conventions.

— Local backbone conformation —

Eight-state secondary structure (DSSP): H is the canonical α-helix, G the tighter 3₁₀-helix, I the wider π-helix; E/B are β-structure, T and S are turns and bends, and '-' is everything else. DSSP derives these from the pattern of main-chain N–H···O=C hydrogen bonds, not from the sequence.

P-SEA three-state annotation labels each residue as helix, strand, or coil based purely on the geometry of the Cα trace. It serves as a fallback when the full backbone (and thus DSSP) is unavailable.

The φ/ψ torsion pair specifies the backbone conformation at each residue. φ rotates about the N–Cα bond, ψ about the Cα–C bond. Steric clashes forbid most of the (φ, ψ) plane — the allowed regions (α-helix basin, β-sheet basin, left-handed helix) are the Ramachandran-allowed regions.

— Global shape and packing —

The geometric summary reports three shape descriptors. Rg (radius of gyration) measures how spread out the Cα atoms are about their centre of mass; compact globular proteins have small Rg, elongated or unfolded ones large. Cα contacts (<8 Å, |i−j|>4) count long-range residue pairs in spatial proximity — high for tightly packed folds, near zero for rods or random coil. The bounding-box extents give the protein's footprint along x, y, z in Å.

Solvent-accessible surface area (SASA) is the area in Å² traced out by the centre of a 1.4 Å probe sphere (a water molecule) rolled over the protein's van der Waals surface (Shrake–Rupley / Lee–Richards construction). Buried residues have near-zero SASA; fully exposed residues can exceed 200 Å². The total SASA scales roughly with the number of surface residues.

The contact map is a binary N×N matrix image: pixel (i, j) is dark where Cα_i and Cα_j are within 8 Å and |i−j|>4. Because the |i−j|>4 filter removes local helical contacts, off-diagonal stripes parallel to the main diagonal indicate parallel β-sheets; stripes perpendicular to it indicate antiparallel β-sheets. The Ramachandran plot scatters every residue's (φ, ψ) pair against the sterically allowed regions. The PAE heatmap renders the predicted-aligned-error matrix.

— Structural neighborhood —

3Di is Foldseek's structural alphabet. Each residue is assigned one of twenty discrete states based on how its Cα sits relative to its spatial (not sequential) neighbors. Aligning 3Di strings finds structural homologs roughly as well as full 3D superposition, but orders of magnitude faster.

Nearest PDB neighbors are the top structural matches found by Foldseek when searching this structure against the entire Protein Data Bank. Each hit reports a TM-score (0 to 1; >0.5 almost always implies the same fold) and an E-value. These are *structural* homologs — they may share no detectable sequence similarity.

— Confidence and disorder —

For AlphaFold models, the B-factor field carries pLDDT — the model's own estimate of local accuracy on a 0–100 scale. Regions with pLDDT<50 should be treated as essentially unmodeled; they often correspond to intrinsically disordered segments.

Crystallographic B-factors measure how much each atom's electron density is smeared out, in Å². They rise in mobile loops and surface residues and fall in the buried interior. In AlphaFold models this column is repurposed to hold pLDDT instead.

Predicted aligned error is AlphaFold's pairwise confidence. Unlike pLDDT (per-residue), PAE is per-residue-pair and captures whether two parts of the structure are correctly placed relative to each other. Units are ångströms of expected positional error.